Protein AF-A0A661MUG0-F1 (afdb_monomer_lite)

Structure (mmCIF, N/CA/C/O backbone):
data_AF-A0A661MUG0-F1
#
_entry.id   AF-A0A661MUG0-F1
#
loop_
_atom_site.group_PDB
_atom_site.id
_atom_site.type_symbol
_atom_site.label_atom_id
_atom_site.label_alt_id
_atom_site.label_comp_id
_atom_site.label_asym_id
_atom_site.label_entity_id
_atom_site.label_seq_id
_atom_site.pdbx_PDB_ins_code
_atom_site.Cartn_x
_atom_site.Cartn_y
_atom_site.Cartn_z
_atom_site.occupancy
_atom_site.B_iso_or_equiv
_atom_site.auth_seq_id
_atom_site.auth_comp_id
_atom_site.auth_asym_id
_atom_site.auth_atom_id
_atom_site.pdbx_PDB_model_num
ATOM 1 N N . MET A 1 1 ? 42.809 -7.905 -16.966 1.00 36.91 1 MET A N 1
ATOM 2 C CA . MET A 1 1 ? 41.459 -8.497 -17.056 1.00 36.91 1 MET A CA 1
ATOM 3 C C . MET A 1 1 ? 40.608 -7.877 -15.968 1.00 36.91 1 MET A C 1
ATOM 5 O O . MET A 1 1 ? 40.913 -8.134 -14.808 1.00 36.91 1 MET A O 1
ATOM 9 N N . PRO A 1 2 ? 39.601 -7.052 -16.277 1.00 20.06 2 PRO A N 1
ATOM 10 C CA . PRO A 1 2 ? 38.606 -6.704 -15.283 1.00 20.06 2 PRO A CA 1
ATOM 11 C C . PRO A 1 2 ? 37.455 -7.707 -15.372 1.00 20.06 2 PRO A C 1
ATOM 13 O O . PRO A 1 2 ? 36.760 -7.796 -16.379 1.00 20.06 2 PRO A O 1
ATOM 16 N N . ARG A 1 3 ? 37.317 -8.493 -14.305 1.00 24.64 3 ARG A N 1
ATOM 17 C CA . ARG A 1 3 ? 36.115 -9.253 -13.970 1.00 24.64 3 ARG A CA 1
ATOM 18 C C . ARG A 1 3 ? 35.216 -8.354 -13.127 1.00 24.64 3 ARG A C 1
ATOM 20 O O . ARG A 1 3 ? 35.713 -7.591 -12.301 1.00 24.64 3 ARG A O 1
ATOM 27 N N . VAL A 1 4 ? 33.919 -8.484 -13.358 1.00 25.75 4 VAL A N 1
ATOM 28 C CA . VAL A 1 4 ? 32.833 -7.856 -12.604 1.00 25.75 4 VAL A CA 1
ATOM 29 C C . VAL A 1 4 ? 32.569 -8.653 -11.328 1.00 25.75 4 VAL A C 1
ATOM 31 O O . VAL A 1 4 ? 32.547 -9.881 -11.383 1.00 25.75 4 VAL A O 1
ATOM 34 N N . THR A 1 5 ? 32.287 -7.953 -10.230 1.00 30.22 5 THR A N 1
ATOM 35 C CA . THR A 1 5 ? 31.499 -8.479 -9.105 1.00 30.22 5 THR A CA 1
ATOM 36 C C . THR A 1 5 ? 30.765 -7.313 -8.460 1.00 30.22 5 THR A C 1
ATOM 38 O O . THR A 1 5 ? 31.471 -6.444 -7.962 1.00 30.22 5 THR A O 1
ATOM 41 N N . ILE A 1 6 ? 29.423 -7.300 -8.408 1.00 30.28 6 ILE A N 1
ATOM 42 C CA . ILE A 1 6 ? 28.665 -6.653 -7.312 1.00 30.28 6 ILE A CA 1
ATOM 43 C C . ILE A 1 6 ? 27.358 -7.426 -7.032 1.00 30.28 6 ILE A C 1
ATOM 45 O O . ILE A 1 6 ? 26.730 -7.962 -7.941 1.00 30.28 6 ILE A O 1
ATOM 49 N N . GLU A 1 7 ? 27.039 -7.483 -5.738 1.00 27.78 7 GLU A N 1
ATOM 50 C CA . GLU A 1 7 ? 25.953 -8.158 -5.021 1.00 27.78 7 GLU A CA 1
ATOM 51 C C . GLU A 1 7 ? 24.581 -7.433 -5.074 1.00 27.78 7 GLU A C 1
ATOM 53 O O . GLU A 1 7 ? 24.443 -6.358 -5.647 1.00 27.78 7 GLU A O 1
ATOM 58 N N . TRP A 1 8 ? 23.572 -8.076 -4.471 1.00 24.12 8 TRP A N 1
ATOM 59 C CA . TRP A 1 8 ? 22.117 -7.963 -4.673 1.00 24.12 8 TRP A CA 1
ATOM 60 C C . TRP A 1 8 ? 21.413 -6.604 -4.451 1.00 24.12 8 TRP A C 1
ATOM 62 O O . TRP A 1 8 ? 21.768 -5.812 -3.582 1.00 24.12 8 TRP A O 1
ATOM 72 N N . GLY A 1 9 ? 20.309 -6.452 -5.203 1.00 32.72 9 GLY A N 1
ATOM 73 C CA . GLY A 1 9 ? 19.355 -5.336 -5.279 1.00 32.72 9 GLY A CA 1
ATOM 74 C C . GLY A 1 9 ? 19.069 -5.057 -6.759 1.00 32.72 9 GLY A C 1
ATOM 75 O O . GLY A 1 9 ? 19.849 -4.347 -7.379 1.00 32.72 9 GLY A O 1
ATOM 76 N N . THR A 1 10 ? 18.060 -5.715 -7.351 1.00 35.91 10 THR A N 1
ATOM 77 C CA . THR A 1 10 ? 17.983 -6.082 -8.786 1.00 35.91 10 THR A CA 1
ATOM 78 C C . THR A 1 10 ? 18.400 -4.965 -9.760 1.00 35.91 10 THR A C 1
ATOM 80 O O . THR A 1 10 ? 17.608 -4.102 -10.131 1.00 35.91 10 THR A O 1
ATOM 83 N N . MET A 1 11 ? 19.666 -5.005 -10.186 1.00 36.41 11 MET A N 1
ATOM 84 C CA . MET A 1 11 ? 20.261 -4.167 -11.227 1.00 36.41 11 MET A CA 1
ATOM 85 C C . MET A 1 11 ? 20.495 -5.030 -12.469 1.00 36.41 11 MET A C 1
ATOM 87 O O . MET A 1 11 ? 21.222 -6.020 -12.404 1.00 36.41 11 MET A O 1
ATOM 91 N N . VAL A 1 12 ? 19.908 -4.648 -13.604 1.00 41.16 12 VAL A N 1
ATOM 92 C CA . VAL A 1 12 ? 20.206 -5.262 -14.908 1.00 41.16 12 VAL A CA 1
ATOM 93 C C . VAL A 1 12 ? 21.563 -4.737 -15.394 1.00 41.16 12 VAL A C 1
ATOM 95 O O . VAL A 1 12 ? 21.784 -3.529 -15.471 1.00 41.16 12 VAL A O 1
ATOM 98 N N . GLY A 1 13 ? 22.506 -5.644 -15.660 1.00 38.91 13 GLY A N 1
ATOM 99 C CA . GLY A 1 13 ? 23.904 -5.322 -15.950 1.00 38.91 13 GLY A CA 1
ATOM 100 C C . GLY A 1 13 ? 24.181 -4.785 -17.364 1.00 38.91 13 GLY A C 1
ATOM 101 O O . GLY A 1 13 ? 23.771 -5.367 -18.358 1.00 38.91 13 GLY A O 1
ATOM 102 N N . SER A 1 14 ? 24.955 -3.693 -17.416 1.00 42.38 14 SER A N 1
ATOM 103 C CA . SER A 1 14 ? 25.892 -3.228 -18.463 1.00 42.38 14 SER A CA 1
ATOM 104 C C . SER A 1 14 ? 25.684 -3.705 -19.921 1.00 42.38 14 SER A C 1
ATOM 106 O O . SER A 1 14 ? 26.326 -4.645 -20.392 1.00 42.38 14 SER A O 1
ATOM 108 N N . LEU A 1 15 ? 24.934 -2.908 -20.690 1.00 45.81 15 LEU A N 1
ATOM 109 C CA . LEU A 1 15 ? 24.695 -2.983 -22.148 1.00 45.81 15 LEU A CA 1
ATOM 110 C C . LEU A 1 15 ? 25.859 -2.458 -23.039 1.00 45.81 15 LEU A C 1
ATOM 112 O O . LEU A 1 15 ? 25.641 -2.047 -24.180 1.00 45.81 15 LEU A O 1
ATOM 116 N N . ILE A 1 16 ? 27.094 -2.395 -22.532 1.00 39.81 16 ILE A N 1
ATOM 117 C CA . ILE A 1 16 ? 28.102 -1.441 -23.042 1.00 39.81 16 ILE A CA 1
ATOM 118 C C . ILE A 1 16 ? 28.779 -1.838 -24.372 1.00 39.81 16 ILE A C 1
ATOM 120 O O . ILE A 1 16 ? 29.229 -0.944 -25.083 1.00 39.81 16 ILE A O 1
ATOM 124 N N . GLU A 1 17 ? 28.805 -3.109 -24.793 1.00 41.38 17 GLU A N 1
ATOM 125 C CA . GLU A 1 17 ? 29.591 -3.490 -25.992 1.00 41.38 17 GLU A CA 1
ATOM 126 C C . GLU A 1 17 ? 28.783 -3.858 -27.255 1.00 41.38 17 GLU A C 1
ATOM 128 O O . GLU A 1 17 ? 29.350 -3.826 -28.344 1.00 41.38 17 GLU A O 1
ATOM 133 N N . ASN A 1 18 ? 27.467 -4.118 -27.172 1.00 42.38 18 ASN A N 1
ATOM 134 C CA . ASN A 1 18 ? 26.669 -4.592 -28.328 1.00 42.38 18 ASN A CA 1
ATOM 135 C C . ASN A 1 18 ? 25.414 -3.764 -28.674 1.00 42.38 18 ASN A C 1
ATOM 137 O O . ASN A 1 18 ? 24.772 -4.007 -29.699 1.00 42.38 18 ASN A O 1
ATOM 141 N N . ALA A 1 19 ? 25.058 -2.751 -27.882 1.00 50.50 19 ALA A N 1
ATOM 142 C CA . ALA A 1 19 ? 23.862 -1.949 -28.125 1.00 50.50 19 ALA A CA 1
ATOM 143 C C . ALA A 1 19 ? 24.092 -0.909 -29.240 1.00 50.50 19 ALA A C 1
ATOM 145 O O . ALA A 1 19 ? 24.504 0.218 -28.979 1.00 50.50 19 ALA A O 1
ATOM 146 N N . LYS A 1 20 ? 23.770 -1.235 -30.499 1.00 54.84 20 LYS A N 1
ATOM 147 C CA . LYS A 1 20 ? 23.809 -0.264 -31.621 1.00 54.84 20 LYS A CA 1
ATOM 148 C C . LYS A 1 20 ? 22.872 0.945 -31.426 1.00 54.84 20 LYS A C 1
ATOM 150 O O . LYS A 1 20 ? 23.035 1.955 -32.107 1.00 54.84 20 LYS A O 1
ATOM 155 N N . ALA A 1 21 ? 21.902 0.856 -30.513 1.00 64.88 21 ALA A N 1
ATOM 156 C CA . ALA A 1 21 ? 20.955 1.921 -30.184 1.00 64.88 21 ALA A CA 1
ATOM 157 C C . ALA A 1 21 ? 20.540 1.866 -28.693 1.00 64.88 21 ALA A C 1
ATOM 159 O O . ALA A 1 21 ? 19.410 1.480 -28.386 1.00 64.88 21 ALA A O 1
ATOM 160 N N . PRO A 1 22 ? 21.413 2.269 -27.746 1.00 65.31 22 PRO A N 1
ATOM 161 C CA . PRO A 1 22 ? 21.175 2.101 -26.305 1.00 65.31 22 PRO A CA 1
ATOM 162 C C . PRO A 1 22 ? 19.907 2.819 -25.831 1.00 65.31 22 PRO A C 1
ATOM 164 O O . PRO A 1 22 ? 19.140 2.287 -25.038 1.00 65.31 22 PRO A O 1
ATOM 167 N N . LYS A 1 23 ? 19.618 3.998 -26.391 1.00 69.75 23 LYS A N 1
ATOM 168 C CA . LYS A 1 23 ? 18.387 4.736 -26.093 1.00 69.75 23 LYS A CA 1
ATOM 169 C C . LYS A 1 23 ? 17.122 3.968 -26.487 1.00 69.75 23 LYS A C 1
ATOM 171 O O . LYS A 1 23 ? 16.156 3.993 -25.735 1.00 69.75 23 LYS A O 1
ATOM 176 N N . ALA A 1 24 ? 17.122 3.316 -27.651 1.00 68.12 24 ALA A N 1
ATOM 177 C CA . ALA A 1 24 ? 15.963 2.566 -28.128 1.00 68.12 24 ALA A CA 1
ATOM 178 C C . ALA A 1 24 ? 15.721 1.322 -27.263 1.00 68.12 24 ALA A C 1
ATOM 180 O O . ALA A 1 24 ? 14.584 1.072 -26.881 1.00 68.12 24 ALA A O 1
ATOM 181 N N . ILE A 1 25 ? 16.793 0.619 -26.883 1.00 70.12 25 ILE A N 1
ATOM 182 C CA . ILE A 1 25 ? 16.727 -0.537 -25.980 1.00 70.12 25 ILE A CA 1
ATOM 183 C C . ILE A 1 25 ? 16.124 -0.127 -24.636 1.00 70.12 25 ILE A C 1
ATOM 185 O O . ILE A 1 25 ? 15.126 -0.700 -24.222 1.00 70.12 25 ILE A O 1
ATOM 189 N N . LEU A 1 26 ? 16.643 0.926 -23.999 1.00 70.75 26 LEU A N 1
ATOM 190 C CA . LEU A 1 26 ? 16.135 1.372 -22.697 1.00 70.75 26 LEU A CA 1
ATOM 191 C C . LEU A 1 26 ? 14.675 1.851 -22.764 1.00 70.75 26 LEU A C 1
ATOM 193 O O . LEU A 1 26 ? 13.906 1.627 -21.833 1.00 70.75 26 LEU A O 1
ATOM 197 N N . GLN A 1 27 ? 14.264 2.481 -23.869 1.00 75.75 27 GLN A N 1
ATOM 198 C CA . GLN A 1 27 ? 12.861 2.855 -24.082 1.00 75.75 27 GLN A CA 1
ATOM 199 C C . GLN A 1 27 ? 11.945 1.637 -24.195 1.00 75.75 27 GLN A C 1
ATOM 201 O O . GLN A 1 27 ? 10.831 1.660 -23.675 1.00 75.75 27 GLN A O 1
ATOM 206 N N . GLN A 1 28 ? 12.397 0.580 -24.863 1.00 75.19 28 GLN A N 1
ATOM 207 C CA . GLN A 1 28 ? 11.613 -0.640 -24.985 1.00 75.19 28 GLN A CA 1
ATOM 208 C C . GLN A 1 28 ? 11.617 -1.448 -23.678 1.00 75.19 28 GLN A C 1
ATOM 210 O O . GLN A 1 28 ? 10.560 -1.914 -23.267 1.00 75.19 28 GLN A O 1
ATOM 215 N N . THR A 1 29 ? 12.739 -1.501 -22.949 1.00 75.25 29 THR A N 1
ATOM 216 C CA . THR A 1 29 ? 12.801 -2.051 -21.585 1.00 75.25 29 THR A CA 1
ATOM 217 C C . THR A 1 29 ? 11.799 -1.347 -20.671 1.00 75.25 29 THR A C 1
ATOM 219 O O . THR A 1 29 ? 11.023 -2.004 -19.984 1.00 75.25 29 THR A O 1
ATOM 222 N N . ALA A 1 30 ? 11.733 -0.011 -20.707 1.00 75.31 30 ALA A N 1
ATOM 223 C CA . ALA A 1 30 ? 10.721 0.736 -19.963 1.00 75.31 30 ALA A CA 1
ATOM 224 C C . ALA A 1 30 ? 9.290 0.328 -20.354 1.00 75.31 30 ALA A C 1
ATOM 226 O O . ALA A 1 30 ? 8.433 0.186 -19.483 1.00 75.31 30 ALA A O 1
ATOM 227 N N . ALA A 1 31 ? 9.030 0.106 -21.645 1.00 76.88 31 ALA A N 1
ATOM 228 C CA . ALA A 1 31 ? 7.723 -0.330 -22.125 1.00 76.88 31 ALA A CA 1
ATOM 229 C C . ALA A 1 31 ? 7.347 -1.739 -21.630 1.00 76.88 31 ALA A C 1
ATOM 231 O O . ALA A 1 31 ? 6.204 -1.924 -21.213 1.00 76.88 31 ALA A O 1
ATOM 232 N N . ILE A 1 32 ? 8.292 -2.688 -21.619 1.00 78.38 32 ILE A N 1
ATOM 233 C CA . ILE A 1 32 ? 8.105 -4.046 -21.074 1.00 78.38 32 ILE A CA 1
ATOM 234 C C . ILE A 1 32 ? 7.765 -3.970 -19.584 1.00 78.38 32 ILE A C 1
ATOM 236 O O . ILE A 1 32 ? 6.737 -4.484 -19.147 1.00 78.38 32 ILE A O 1
ATOM 240 N N . LEU A 1 33 ? 8.550 -3.223 -18.805 1.00 78.12 33 LEU A N 1
ATOM 241 C CA . LEU A 1 33 ? 8.319 -3.102 -17.366 1.00 78.12 33 LEU A CA 1
ATOM 242 C C . LEU A 1 33 ? 6.956 -2.461 -17.042 1.00 78.12 33 LEU A C 1
ATOM 244 O O . LEU A 1 33 ? 6.262 -2.920 -16.129 1.00 78.12 33 LEU A O 1
ATOM 248 N N . VAL A 1 34 ? 6.540 -1.447 -17.815 1.00 79.56 34 VAL A N 1
ATOM 249 C CA . VAL A 1 34 ? 5.196 -0.846 -17.729 1.00 79.56 34 VAL A CA 1
ATOM 250 C C . VAL A 1 34 ? 4.112 -1.854 -18.112 1.00 79.56 34 VAL A C 1
ATOM 252 O O . VAL A 1 34 ? 3.054 -1.871 -17.480 1.00 79.56 34 VAL A O 1
ATOM 255 N N . ALA A 1 35 ? 4.337 -2.678 -19.137 1.00 80.31 35 ALA A N 1
ATOM 256 C CA . ALA A 1 35 ? 3.391 -3.700 -19.573 1.00 80.31 35 ALA A CA 1
ATOM 257 C C . ALA A 1 35 ? 3.181 -4.766 -18.494 1.00 80.31 35 ALA A C 1
ATOM 259 O O . ALA A 1 35 ? 2.039 -4.982 -18.092 1.00 80.31 35 ALA A O 1
ATOM 260 N N . GLY A 1 36 ? 4.246 -5.326 -17.923 1.00 79.25 36 GLY A N 1
ATOM 261 C CA . GLY A 1 36 ? 4.087 -6.284 -16.831 1.00 79.25 36 GLY A CA 1
ATOM 262 C C . GLY A 1 36 ? 3.507 -5.642 -15.562 1.00 79.25 36 GLY A C 1
ATOM 263 O O . GLY A 1 36 ? 2.782 -6.281 -14.806 1.00 79.25 36 GLY A O 1
ATOM 264 N N . ALA A 1 37 ? 3.712 -4.335 -15.337 1.00 79.06 37 ALA A N 1
ATOM 265 C CA . ALA A 1 37 ? 3.028 -3.642 -14.246 1.00 79.06 37 ALA A CA 1
ATOM 266 C C . ALA A 1 37 ? 1.523 -3.540 -14.514 1.00 79.06 37 ALA A C 1
ATOM 268 O O . ALA A 1 37 ? 0.717 -3.601 -13.587 1.00 79.06 37 ALA A O 1
ATOM 269 N N . ARG A 1 38 ? 1.111 -3.400 -15.783 1.00 79.25 38 ARG A N 1
ATOM 270 C CA . ARG A 1 38 ? -0.306 -3.467 -16.174 1.00 79.25 38 ARG A CA 1
ATOM 271 C C . ARG A 1 38 ? -0.889 -4.839 -15.902 1.00 79.25 38 ARG A C 1
ATOM 273 O O . ARG A 1 38 ? -1.978 -4.903 -15.333 1.00 79.25 38 ARG A O 1
ATOM 280 N N . GLU A 1 39 ? -0.165 -5.878 -16.282 1.00 79.69 39 GLU A N 1
ATOM 281 C CA . GLU A 1 39 ? -0.544 -7.270 -16.071 1.00 79.69 39 GLU A CA 1
ATOM 282 C C . GLU A 1 39 ? -0.699 -7.593 -14.583 1.00 79.69 39 GLU A C 1
ATOM 284 O O . GLU A 1 39 ? -1.754 -8.079 -14.185 1.00 79.69 39 GLU A O 1
ATOM 289 N N . ALA A 1 40 ? 0.231 -7.143 -13.733 1.00 80.00 40 ALA A N 1
ATOM 290 C CA . ALA A 1 40 ? 0.150 -7.314 -12.282 1.00 80.00 40 ALA A CA 1
ATOM 291 C C . ALA A 1 40 ? -1.191 -6.845 -11.688 1.00 80.00 40 ALA A C 1
ATOM 293 O O . ALA A 1 40 ? -1.779 -7.510 -10.838 1.00 80.00 40 ALA A O 1
ATOM 294 N N . PHE A 1 41 ? -1.713 -5.703 -12.151 1.00 79.19 41 PHE A N 1
ATOM 295 C CA . PHE A 1 41 ? -3.014 -5.188 -11.705 1.00 79.19 41 PHE A CA 1
ATOM 296 C C . PHE A 1 41 ? -4.214 -5.926 -12.317 1.00 79.19 41 PHE A C 1
ATOM 298 O O . PHE A 1 41 ? -5.300 -5.864 -11.740 1.00 79.19 41 PHE A O 1
ATOM 305 N N . LEU A 1 42 ? -4.059 -6.559 -13.482 1.00 79.00 42 LEU A N 1
ATOM 306 C CA . LEU A 1 42 ? -5.117 -7.339 -14.136 1.00 79.00 42 LEU A CA 1
ATOM 307 C C . LEU A 1 42 ? -5.241 -8.735 -13.524 1.00 79.00 42 LEU A C 1
ATOM 309 O O . LEU A 1 42 ? -6.350 -9.202 -13.272 1.00 79.00 42 LEU A O 1
ATOM 313 N N . GLU A 1 43 ? -4.110 -9.378 -13.266 1.00 79.56 43 GLU A N 1
ATOM 314 C CA . GLU A 1 43 ? -4.039 -10.739 -12.732 1.00 79.56 43 GLU A CA 1
ATOM 315 C C . GLU A 1 43 ? -4.085 -10.762 -11.200 1.00 79.56 43 GLU A C 1
ATOM 317 O O . GLU A 1 43 ? -4.431 -11.776 -10.580 1.00 79.56 43 GLU A O 1
ATOM 322 N N . GLY A 1 44 ? -3.826 -9.598 -10.597 1.00 77.38 44 GLY A N 1
ATOM 323 C CA . GLY A 1 44 ? -3.821 -9.376 -9.165 1.00 77.38 44 GLY A CA 1
ATOM 324 C C . GLY A 1 44 ? -2.576 -9.952 -8.517 1.00 77.38 44 GLY A C 1
ATOM 325 O O . GLY A 1 44 ? -2.716 -10.570 -7.474 1.00 77.38 44 GLY A O 1
ATOM 326 N N . GLY A 1 45 ? -1.406 -9.800 -9.135 1.00 76.94 45 GLY A N 1
ATOM 327 C CA . GLY A 1 45 ? -0.113 -10.318 -8.685 1.00 76.94 45 GLY A CA 1
ATOM 328 C C . GLY A 1 45 ? 0.905 -10.375 -9.823 1.00 76.94 45 GLY A C 1
ATOM 329 O O . GLY A 1 45 ? 0.517 -10.540 -10.972 1.00 76.94 45 GLY A O 1
ATOM 330 N N . ARG A 1 46 ? 2.195 -10.231 -9.499 1.00 72.50 46 ARG A N 1
ATOM 331 C CA . ARG A 1 46 ? 3.327 -10.456 -10.426 1.00 72.50 46 ARG A CA 1
ATOM 332 C C . ARG A 1 46 ? 4.389 -11.401 -9.843 1.00 72.50 46 ARG A C 1
ATOM 334 O O . ARG A 1 46 ? 5.418 -11.629 -10.463 1.00 72.50 46 ARG A O 1
ATOM 341 N N . GLN A 1 47 ? 4.142 -11.939 -8.648 1.00 66.25 47 GLN A N 1
ATOM 342 C CA . GLN A 1 47 ? 5.088 -12.810 -7.958 1.00 66.25 47 GLN A CA 1
ATOM 343 C C . GLN A 1 47 ? 5.042 -14.232 -8.527 1.00 66.25 47 GLN A C 1
ATOM 345 O O . GLN A 1 47 ? 3.952 -14.706 -8.866 1.00 66.25 47 GLN A O 1
ATOM 350 N N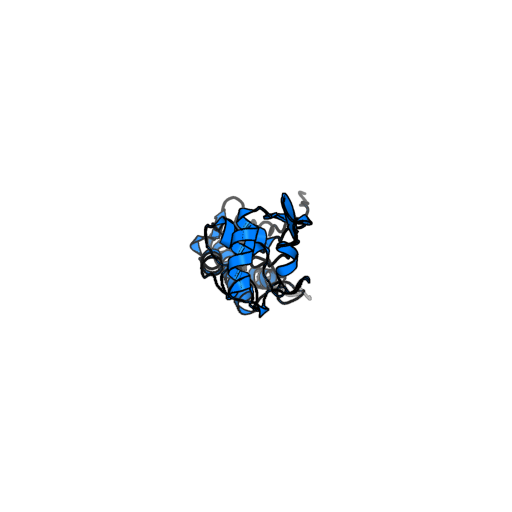 . PRO A 1 48 ? 6.169 -14.971 -8.508 1.00 59.44 48 PRO A N 1
ATOM 351 C CA . PRO A 1 48 ? 6.193 -16.408 -8.812 1.00 59.44 48 PRO A CA 1
ATOM 352 C C . PRO A 1 48 ? 5.219 -17.223 -7.944 1.00 59.44 48 PRO A C 1
ATOM 354 O O . PRO A 1 48 ? 4.707 -18.263 -8.349 1.00 59.44 48 PRO A O 1
ATOM 357 N N . GLU A 1 49 ? 4.955 -16.726 -6.735 1.00 65.50 49 GLU A N 1
ATOM 358 C CA . GLU A 1 49 ? 4.089 -17.322 -5.715 1.00 65.50 49 GLU A CA 1
ATOM 359 C C . GLU A 1 49 ? 2.586 -17.127 -6.003 1.00 65.50 49 GLU A C 1
ATOM 361 O O . GLU A 1 49 ? 1.744 -17.765 -5.366 1.00 65.50 49 GLU A O 1
ATOM 366 N N . GLY A 1 50 ? 2.234 -16.282 -6.981 1.00 70.88 50 GLY A N 1
ATOM 367 C CA . GLY A 1 50 ? 0.871 -16.093 -7.470 1.00 70.88 50 GLY A CA 1
ATOM 368 C C . GLY A 1 50 ? 0.243 -14.741 -7.114 1.00 70.88 50 GLY A C 1
ATOM 369 O O . GLY A 1 50 ? 0.870 -13.683 -7.176 1.00 70.88 50 GLY A O 1
ATOM 370 N N . LYS A 1 51 ? -1.063 -14.765 -6.824 1.00 78.88 51 LYS A N 1
ATOM 371 C CA . LYS A 1 51 ? -1.876 -13.558 -6.621 1.00 78.88 51 LYS A CA 1
ATOM 372 C C . LYS A 1 51 ? -1.570 -12.894 -5.278 1.00 78.88 51 LYS A C 1
ATOM 374 O O . LYS A 1 51 ? -1.358 -13.567 -4.275 1.00 78.88 51 LYS A O 1
ATOM 379 N N . TRP A 1 52 ? -1.647 -11.568 -5.243 1.00 82.69 52 TRP A N 1
ATOM 380 C CA . TRP A 1 52 ? -1.629 -10.759 -4.037 1.00 82.69 52 TRP A CA 1
ATOM 381 C C . TRP A 1 52 ? -2.612 -11.299 -2.997 1.00 82.69 52 TRP A C 1
ATOM 383 O O . TRP A 1 52 ? -3.742 -11.660 -3.345 1.00 82.69 52 TRP A O 1
ATOM 393 N N . PRO A 1 53 ? -2.239 -11.249 -1.708 1.00 79.00 53 PRO A N 1
ATOM 394 C CA . PRO A 1 53 ? -3.100 -11.732 -0.643 1.00 79.00 53 PRO A CA 1
ATOM 395 C C . PRO A 1 53 ? -4.416 -10.955 -0.595 1.00 79.00 53 PRO A C 1
ATOM 397 O O . PRO A 1 53 ? -4.484 -9.768 -0.946 1.00 79.00 53 PRO A O 1
ATOM 400 N N . ASP A 1 54 ? -5.468 -11.594 -0.101 1.00 77.94 54 ASP A N 1
ATOM 401 C CA . ASP A 1 54 ? -6.752 -10.931 0.105 1.00 77.94 54 ASP A CA 1
ATOM 402 C C . ASP A 1 54 ? -6.646 -9.783 1.122 1.00 77.94 54 ASP A C 1
ATOM 404 O O . ASP A 1 54 ? -5.655 -9.614 1.845 1.00 77.94 54 ASP A O 1
ATOM 408 N N . ARG A 1 55 ? -7.665 -8.921 1.148 1.00 77.00 55 ARG A N 1
ATOM 409 C CA . ARG A 1 55 ? -7.782 -7.898 2.193 1.00 77.00 55 ARG A CA 1
ATOM 410 C C . ARG A 1 55 ? -8.099 -8.556 3.527 1.00 77.00 55 ARG A C 1
ATOM 412 O O . ARG A 1 55 ? -9.000 -9.385 3.610 1.00 77.00 55 ARG A O 1
ATOM 419 N N . ALA A 1 56 ? -7.467 -8.064 4.590 1.00 80.69 56 ALA A N 1
ATOM 420 C CA . ALA A 1 56 ? -8.036 -8.214 5.920 1.00 80.69 56 ALA A CA 1
ATOM 421 C C . ALA A 1 56 ? -9.394 -7.493 5.961 1.00 80.69 56 ALA A C 1
ATOM 423 O O . ALA A 1 56 ? -9.494 -6.318 5.586 1.00 80.69 56 ALA A O 1
ATOM 424 N N . VAL A 1 57 ? -10.432 -8.205 6.398 1.00 86.06 57 VAL A N 1
ATOM 425 C CA . VAL A 1 57 ? -11.785 -7.672 6.564 1.00 86.06 57 VAL A CA 1
ATOM 426 C C . VAL A 1 57 ? -12.177 -7.797 8.036 1.00 86.06 57 VAL A C 1
ATOM 428 O O . VAL A 1 57 ? -12.277 -8.921 8.525 1.00 86.06 57 VAL A O 1
ATOM 431 N N . PRO A 1 58 ? -12.441 -6.679 8.735 1.00 89.50 58 PRO A N 1
ATOM 432 C CA . PRO A 1 58 ? -12.395 -5.294 8.251 1.00 89.50 58 PRO A CA 1
ATOM 433 C C . PRO A 1 58 ? -10.966 -4.748 8.040 1.00 89.50 58 PRO A C 1
ATOM 435 O O . PRO A 1 58 ? -10.033 -5.091 8.761 1.00 89.50 58 PRO A O 1
ATOM 438 N N . ASN A 1 59 ? -10.797 -3.829 7.083 1.00 88.25 59 ASN A N 1
ATOM 439 C CA . ASN A 1 59 ? -9.529 -3.136 6.836 1.00 88.25 59 ASN A CA 1
ATOM 440 C C . ASN A 1 59 ? -9.293 -2.059 7.909 1.00 88.25 59 ASN A C 1
ATOM 442 O O . ASN A 1 59 ? -9.633 -0.887 7.711 1.00 88.25 59 ASN A O 1
ATOM 446 N N . ILE A 1 60 ? -8.703 -2.471 9.034 1.00 89.56 60 ILE A N 1
ATOM 447 C CA . ILE A 1 60 ? -8.458 -1.622 10.208 1.00 89.56 60 ILE A CA 1
ATOM 448 C C . ILE A 1 60 ? -7.606 -0.394 9.857 1.00 89.56 60 ILE A C 1
ATOM 450 O O . ILE A 1 60 ? -7.994 0.722 10.193 1.00 89.56 60 ILE A O 1
ATOM 454 N N . ALA A 1 61 ? -6.513 -0.553 9.105 1.00 87.44 61 ALA A N 1
ATOM 455 C CA . ALA A 1 61 ? -5.677 0.575 8.674 1.00 87.44 61 ALA A CA 1
ATOM 456 C C . ALA A 1 61 ? -6.467 1.616 7.871 1.00 87.44 61 ALA A C 1
ATOM 458 O O . ALA A 1 61 ? -6.336 2.824 8.067 1.00 87.44 61 ALA A O 1
ATOM 459 N N . GLY A 1 62 ? -7.334 1.143 6.976 1.00 87.25 62 GLY A N 1
ATOM 460 C CA . GLY A 1 62 ? -8.209 2.004 6.199 1.00 87.25 62 GLY A CA 1
ATOM 461 C C . GLY A 1 62 ? -9.254 2.729 7.046 1.00 87.25 62 GLY A C 1
ATOM 462 O O . GLY A 1 62 ? -9.561 3.879 6.749 1.00 87.25 62 GLY A O 1
ATOM 463 N N . ILE A 1 63 ? -9.773 2.081 8.089 1.00 91.31 63 ILE A N 1
ATOM 464 C CA . ILE A 1 63 ? -10.714 2.677 9.047 1.00 91.31 63 ILE A CA 1
ATOM 465 C C . ILE A 1 63 ? -10.035 3.793 9.847 1.00 91.31 63 ILE A C 1
ATOM 467 O O . ILE A 1 63 ? -10.577 4.895 9.921 1.00 91.31 63 ILE A O 1
ATOM 471 N N . PHE A 1 64 ? -8.832 3.546 10.374 1.00 91.31 64 PHE A N 1
ATOM 472 C CA . PHE A 1 64 ? -8.028 4.580 11.033 1.00 91.31 64 PHE A CA 1
ATOM 473 C C . PHE A 1 64 ? -7.769 5.761 10.101 1.00 91.31 64 PHE A C 1
ATOM 475 O O . PHE A 1 64 ? -8.045 6.898 10.466 1.00 91.31 64 PHE A O 1
ATOM 482 N N . SER A 1 65 ? -7.340 5.497 8.864 1.00 87.56 65 SER A N 1
ATOM 483 C CA . SER A 1 65 ? -7.117 6.547 7.867 1.00 87.56 65 SER A CA 1
ATOM 484 C C . SER A 1 65 ? -8.383 7.351 7.546 1.00 87.56 65 SER A C 1
ATOM 486 O O . SER A 1 65 ? -8.293 8.567 7.378 1.00 87.56 65 SER A O 1
ATOM 488 N N . ASP A 1 66 ? -9.556 6.711 7.473 1.00 90.31 66 ASP A N 1
ATOM 489 C CA . ASP A 1 66 ? -10.824 7.405 7.225 1.00 90.31 66 ASP A CA 1
ATOM 490 C C . ASP A 1 66 ? -11.152 8.365 8.384 1.00 90.31 66 ASP A C 1
ATOM 492 O O . ASP A 1 66 ? -11.467 9.533 8.142 1.00 90.31 66 ASP A O 1
ATOM 496 N N . PHE A 1 67 ? -11.007 7.908 9.630 1.00 91.44 67 PHE A N 1
ATOM 497 C CA . PHE A 1 67 ? -11.253 8.725 10.818 1.00 91.44 67 PHE A CA 1
ATOM 498 C C . PHE A 1 67 ? -10.215 9.840 11.004 1.00 91.44 67 PHE A C 1
ATOM 500 O O . PHE A 1 67 ? -10.599 10.994 11.178 1.00 91.44 67 PHE A O 1
ATOM 507 N N . SER A 1 68 ? -8.918 9.554 10.864 1.00 85.38 68 SER A N 1
ATOM 508 C CA . SER A 1 68 ? -7.858 10.577 10.892 1.00 85.38 68 SER A CA 1
ATOM 509 C C . SER A 1 68 ? -8.005 11.607 9.767 1.00 85.38 68 SER A C 1
ATOM 511 O O . SER A 1 68 ? -7.595 12.753 9.917 1.00 85.38 68 SER A O 1
ATOM 513 N N . GLY A 1 69 ? -8.622 11.221 8.647 1.00 85.81 69 GLY A N 1
ATOM 514 C CA . GLY A 1 69 ? -9.002 12.120 7.558 1.00 85.81 69 GLY A CA 1
ATOM 515 C C . GLY A 1 69 ? -10.269 12.942 7.825 1.00 85.81 69 GLY A C 1
ATOM 516 O O . GLY A 1 69 ? -10.766 13.593 6.906 1.00 85.81 69 GLY A O 1
ATOM 517 N N . GLY A 1 70 ? -10.827 12.890 9.036 1.00 88.38 70 GLY A N 1
ATOM 518 C CA . GLY A 1 70 ? -11.997 13.662 9.439 1.00 88.38 70 GLY A CA 1
ATOM 519 C C . GLY A 1 70 ? -13.340 13.080 8.983 1.00 88.38 70 GLY A C 1
ATOM 520 O O . GLY A 1 70 ? -14.356 13.775 9.034 1.00 88.38 70 GLY A O 1
ATOM 521 N N . ARG A 1 71 ? -13.387 11.830 8.497 1.00 90.12 71 ARG A N 1
ATOM 522 C CA . ARG A 1 71 ? -14.651 11.213 8.065 1.00 90.12 71 ARG A CA 1
ATOM 523 C C . ARG A 1 71 ? -15.419 10.676 9.268 1.00 90.12 71 ARG A C 1
ATOM 525 O O . ARG A 1 71 ? -14.882 9.834 9.963 1.00 90.12 71 ARG A O 1
ATOM 532 N N . PRO A 1 72 ? -16.706 11.002 9.452 1.00 86.94 72 PRO A N 1
ATOM 533 C CA . PRO A 1 72 ? -17.475 10.528 10.607 1.00 86.94 72 PRO A CA 1
ATOM 534 C C . PRO A 1 72 ? -17.809 9.025 10.567 1.00 86.94 72 PRO A C 1
ATOM 536 O O . PRO A 1 72 ? -18.337 8.487 11.537 1.00 86.94 72 PRO A O 1
ATOM 539 N N . ALA A 1 73 ? -17.552 8.350 9.444 1.00 90.94 73 ALA A N 1
ATOM 540 C CA . ALA A 1 73 ? -17.772 6.923 9.256 1.00 90.94 73 ALA A CA 1
ATOM 541 C C . ALA A 1 73 ? -16.740 6.347 8.269 1.00 90.94 73 ALA A C 1
ATOM 543 O O . ALA A 1 73 ? -16.353 7.050 7.322 1.00 90.94 73 ALA A O 1
ATOM 544 N N . PRO A 1 74 ? -16.328 5.076 8.432 1.00 91.31 74 PRO A N 1
ATOM 545 C CA . PRO A 1 74 ? -15.478 4.409 7.457 1.00 91.31 74 PRO A CA 1
ATOM 546 C C . PRO A 1 74 ? -16.202 4.189 6.129 1.00 91.31 74 PRO A C 1
ATOM 548 O O . PRO A 1 74 ? -17.426 4.062 6.073 1.00 91.31 74 PRO A O 1
ATOM 551 N N . LEU A 1 75 ? -15.438 4.098 5.043 1.00 89.00 75 LEU A N 1
ATOM 552 C CA . LEU A 1 75 ? -15.994 3.778 3.727 1.00 89.00 75 LEU A CA 1
ATOM 553 C C . LEU A 1 75 ? -16.492 2.322 3.670 1.00 89.00 75 LEU A C 1
ATOM 555 O O . LEU A 1 75 ? -15.844 1.422 4.199 1.00 89.00 75 LEU A O 1
ATOM 559 N N . SER A 1 76 ? -17.579 2.050 2.940 1.00 87.62 76 SER A N 1
ATOM 560 C CA . SER A 1 76 ? -18.134 0.688 2.797 1.00 87.62 76 SER A CA 1
ATOM 561 C C . SER A 1 76 ? -17.100 -0.333 2.301 1.00 87.62 76 SER A C 1
ATOM 563 O O . SER A 1 76 ? -17.023 -1.444 2.822 1.00 87.62 76 SER A O 1
ATOM 565 N N . ARG A 1 77 ? -16.195 0.092 1.409 1.00 84.06 77 ARG A N 1
ATOM 566 C CA . ARG A 1 77 ? -15.085 -0.726 0.888 1.00 84.06 77 ARG A CA 1
ATOM 567 C C . ARG A 1 77 ? -14.073 -1.219 1.923 1.00 84.06 77 ARG A C 1
ATOM 569 O O . ARG A 1 77 ? -13.203 -2.022 1.591 1.00 84.06 77 ARG A O 1
ATOM 576 N N . ARG A 1 78 ? -14.121 -0.719 3.165 1.00 88.25 78 ARG A N 1
ATOM 577 C CA . ARG A 1 78 ? -13.306 -1.243 4.275 1.00 88.25 78 ARG A CA 1
ATOM 578 C C . ARG A 1 78 ? -13.780 -2.620 4.741 1.00 88.25 78 ARG A C 1
ATOM 580 O O . ARG A 1 78 ? -13.048 -3.285 5.463 1.00 88.25 78 ARG A O 1
ATOM 587 N N . PHE A 1 79 ? -14.966 -3.045 4.314 1.00 88.06 79 PHE A N 1
ATOM 588 C CA . PHE A 1 79 ? -15.599 -4.302 4.709 1.00 88.06 79 PHE A CA 1
ATOM 589 C C . PHE A 1 79 ? -15.738 -5.298 3.546 1.00 88.06 79 PHE A C 1
ATOM 591 O O . PHE A 1 79 ? -16.424 -6.307 3.682 1.00 88.06 79 PHE A O 1
ATOM 598 N N . GLU A 1 80 ? -15.119 -5.011 2.402 1.00 84.06 80 GLU A N 1
ATOM 599 C CA . GLU A 1 80 ? -15.161 -5.849 1.202 1.00 84.06 80 GLU A CA 1
ATOM 600 C C . GLU A 1 80 ? -13.927 -6.762 1.137 1.00 84.06 80 GLU A C 1
ATOM 602 O O . GLU A 1 80 ? -12.807 -6.309 1.378 1.00 84.06 80 GLU A O 1
ATOM 607 N N . THR A 1 81 ? -14.126 -8.028 0.758 1.00 74.88 81 THR A N 1
ATOM 608 C CA . THR A 1 81 ? -13.075 -9.059 0.615 1.00 74.88 81 THR A CA 1
ATOM 609 C C . THR A 1 81 ? -12.254 -8.943 -0.671 1.00 74.88 81 THR A C 1
ATOM 611 O O . THR A 1 81 ? -11.316 -9.708 -0.863 1.00 74.88 81 THR A O 1
ATOM 614 N N . GLY A 1 82 ? -12.587 -8.006 -1.566 1.00 67.50 82 GLY A N 1
ATOM 615 C CA . GLY A 1 82 ? -11.910 -7.865 -2.858 1.00 67.50 82 GLY A CA 1
ATOM 616 C C . GLY A 1 82 ? -10.416 -7.547 -2.732 1.00 67.50 82 GLY A C 1
ATOM 617 O O . GLY A 1 82 ? -9.968 -6.973 -1.740 1.00 67.50 82 GLY A O 1
ATOM 618 N N . GLN A 1 83 ? -9.636 -7.863 -3.769 1.00 61.66 83 GLN A N 1
ATOM 619 C CA . GLN A 1 83 ? -8.189 -7.623 -3.795 1.00 61.66 83 GLN A CA 1
ATOM 620 C C . GLN A 1 83 ? -7.837 -6.149 -3.501 1.00 61.66 83 GLN A C 1
ATOM 622 O O . GLN A 1 83 ? -8.471 -5.204 -3.986 1.00 61.66 83 GLN A O 1
ATOM 627 N N . THR A 1 84 ? -6.831 -5.909 -2.654 1.00 57.84 84 THR A N 1
ATOM 628 C CA . THR A 1 84 ? -6.306 -4.556 -2.365 1.00 57.84 84 THR A CA 1
ATOM 629 C C . THR A 1 84 ? -5.752 -3.918 -3.627 1.00 57.84 84 THR A C 1
ATOM 631 O O . THR A 1 84 ? -5.165 -4.601 -4.451 1.00 57.84 84 THR A O 1
ATOM 634 N N . LEU A 1 85 ? -5.959 -2.603 -3.767 1.00 57.28 85 LEU A N 1
ATOM 635 C CA . LEU A 1 85 ? -5.463 -1.767 -4.873 1.00 57.28 85 LEU A CA 1
ATOM 636 C C . LEU A 1 85 ? -6.149 -1.915 -6.233 1.00 57.28 85 LEU A C 1
ATOM 638 O O . LEU A 1 85 ? -5.824 -1.137 -7.126 1.00 57.28 85 LEU A O 1
ATOM 642 N N . VAL A 1 86 ? -7.156 -2.783 -6.375 1.00 53.44 86 VAL A N 1
ATOM 643 C CA . VAL A 1 86 ? -7.932 -2.845 -7.627 1.00 53.44 86 VAL A CA 1
ATOM 644 C C . VAL A 1 86 ? -8.646 -1.526 -7.944 1.00 53.44 86 VAL A C 1
ATOM 646 O O . VAL A 1 86 ? -8.900 -1.278 -9.117 1.00 53.44 86 VAL A O 1
ATOM 649 N N . ASP A 1 87 ? -8.899 -0.619 -6.982 1.00 49.78 87 ASP A N 1
ATOM 650 C CA . ASP A 1 87 ? -9.482 0.667 -7.385 1.00 49.78 87 ASP A CA 1
ATOM 651 C C . ASP A 1 87 ? -9.315 1.866 -6.433 1.00 49.78 87 ASP A C 1
ATOM 653 O O . ASP A 1 87 ? -10.185 2.229 -5.634 1.00 49.78 87 ASP A O 1
ATOM 657 N N . THR A 1 88 ? -8.186 2.564 -6.553 1.00 55.22 88 THR A N 1
ATOM 658 C CA . THR A 1 88 ? -8.230 4.036 -6.474 1.00 55.22 88 THR A CA 1
ATOM 659 C C . THR A 1 88 ? -8.028 4.687 -7.839 1.00 55.22 88 THR A C 1
ATOM 661 O O . THR A 1 88 ? -7.962 5.915 -7.889 1.00 55.22 88 THR A O 1
ATOM 664 N N . GLY A 1 89 ? -7.877 3.913 -8.923 1.00 63.19 89 GLY A N 1
ATOM 665 C CA . GLY A 1 89 ? -7.421 4.357 -10.247 1.00 63.19 89 GLY A CA 1
ATOM 666 C C . GLY A 1 89 ? -6.015 4.977 -10.271 1.00 63.19 89 GLY A C 1
ATOM 667 O O . GLY A 1 89 ? -5.259 4.748 -11.202 1.00 63.19 89 GLY A O 1
ATOM 668 N N . ARG A 1 90 ? -5.627 5.714 -9.228 1.00 72.94 90 ARG A N 1
ATOM 669 C 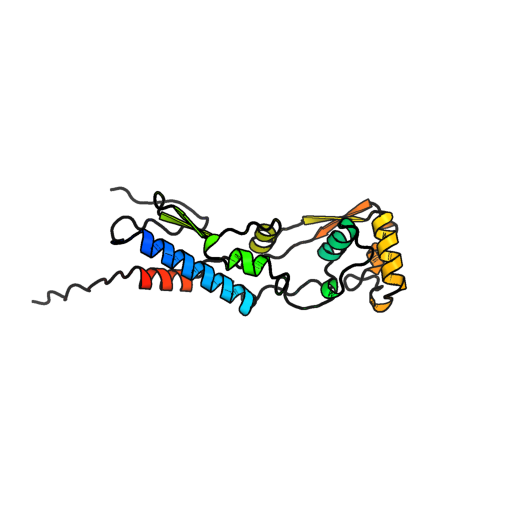CA . ARG A 1 90 ? -4.447 6.574 -9.163 1.00 72.94 90 ARG A CA 1
ATOM 670 C C . ARG A 1 90 ? -3.139 5.798 -9.151 1.00 72.94 90 ARG A C 1
ATOM 672 O O . ARG A 1 90 ? -2.240 6.178 -9.885 1.00 72.94 90 ARG A O 1
ATOM 679 N N . LEU A 1 91 ? -3.012 4.744 -8.335 1.00 74.69 91 LEU A N 1
ATOM 680 C CA . LEU A 1 91 ? -1.764 3.961 -8.279 1.00 74.69 91 LEU A CA 1
ATOM 681 C C . LEU A 1 91 ? -1.523 3.238 -9.592 1.00 74.69 91 LEU A C 1
ATOM 683 O O . LEU A 1 91 ? -0.464 3.387 -10.191 1.00 74.69 91 LEU A O 1
ATOM 687 N N . ARG A 1 92 ? -2.565 2.564 -10.076 1.00 75.69 92 ARG A N 1
ATOM 688 C CA . ARG A 1 92 ? -2.592 1.964 -11.400 1.00 75.69 92 ARG A CA 1
ATOM 689 C C . ARG A 1 92 ? -2.194 2.983 -12.476 1.00 75.69 92 ARG A C 1
ATOM 691 O O . ARG A 1 92 ? -1.250 2.743 -13.207 1.0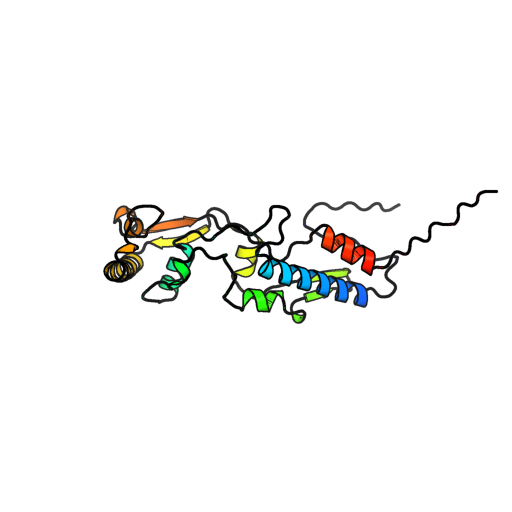0 75.69 92 ARG A O 1
ATOM 698 N N . GLN A 1 93 ? -2.857 4.137 -12.545 1.00 76.19 93 GLN A N 1
ATOM 699 C CA . GLN A 1 93 ? -2.548 5.185 -13.526 1.00 76.19 93 GLN A CA 1
ATOM 700 C C . GLN A 1 93 ? -1.109 5.692 -13.406 1.00 76.19 93 GLN A C 1
ATOM 702 O O . GLN A 1 93 ? -0.442 5.837 -14.420 1.00 76.19 93 GLN A O 1
ATOM 707 N N . SER A 1 94 ? -0.621 5.920 -12.185 1.00 74.56 94 SER A N 1
ATOM 708 C CA . SER A 1 94 ? 0.734 6.416 -11.944 1.00 74.56 94 SER A CA 1
ATOM 709 C C . SER A 1 94 ? 1.792 5.425 -12.423 1.00 74.56 94 SER A C 1
ATOM 711 O O . SER A 1 94 ? 2.726 5.826 -13.100 1.00 74.56 94 SER A O 1
ATOM 713 N N . VAL A 1 95 ? 1.656 4.138 -12.119 1.00 70.25 95 VAL A N 1
ATOM 714 C CA . VAL A 1 95 ? 2.669 3.140 -12.498 1.00 70.25 95 VAL A CA 1
ATOM 715 C C . VAL A 1 95 ? 2.579 2.778 -13.986 1.00 70.25 95 VAL A C 1
ATOM 717 O O . VAL A 1 95 ? 3.578 2.439 -14.611 1.00 70.25 95 VAL A O 1
ATOM 720 N N . GLN A 1 96 ? 1.383 2.864 -14.575 1.00 69.69 96 GLN A N 1
ATOM 721 C CA . GLN A 1 96 ? 1.139 2.520 -15.979 1.00 69.69 96 GLN A CA 1
ATOM 722 C C . GLN A 1 96 ? 1.452 3.652 -16.963 1.00 69.69 96 GLN A C 1
ATOM 724 O O . GLN A 1 96 ? 1.354 3.425 -18.176 1.00 69.69 96 GLN A O 1
ATOM 729 N N . ASP A 1 97 ? 1.761 4.849 -16.462 1.00 71.19 97 ASP A N 1
ATOM 730 C CA . ASP A 1 97 ? 2.125 6.009 -17.265 1.00 71.19 97 ASP A CA 1
ATOM 731 C C . ASP A 1 97 ? 3.590 5.893 -17.716 1.00 71.19 97 ASP A C 1
ATOM 733 O O . ASP A 1 97 ? 4.496 5.977 -16.882 1.00 71.19 97 ASP A O 1
ATOM 737 N N . PRO A 1 98 ? 3.853 5.741 -19.028 1.00 67.94 98 PRO A N 1
ATOM 738 C CA . PRO A 1 98 ? 5.214 5.672 -19.550 1.00 67.94 98 PRO A CA 1
ATOM 739 C C . PRO A 1 98 ? 6.058 6.915 -19.234 1.00 67.94 98 PRO A C 1
ATOM 741 O O . PRO A 1 98 ? 7.281 6.835 -19.272 1.00 67.94 98 PRO A O 1
ATOM 744 N N . GLN A 1 99 ? 5.439 8.060 -18.917 1.00 73.38 99 GLN A N 1
ATOM 745 C CA . GLN A 1 99 ? 6.153 9.279 -18.519 1.00 73.38 99 GLN A CA 1
ATOM 746 C C . GLN A 1 99 ? 6.783 9.180 -17.125 1.00 73.38 99 GLN A C 1
ATOM 748 O O . GLN A 1 99 ? 7.672 9.965 -16.805 1.00 73.38 99 GLN A O 1
ATOM 753 N N . ASN A 1 100 ? 6.357 8.213 -16.309 1.00 69.12 100 ASN A N 1
ATOM 754 C CA . ASN A 1 100 ? 6.954 7.946 -15.002 1.00 69.12 100 ASN A CA 1
ATOM 755 C C . ASN A 1 100 ? 8.137 6.964 -15.074 1.00 69.12 100 ASN A C 1
ATOM 757 O O . ASN A 1 100 ? 8.685 6.587 -14.033 1.00 69.12 100 ASN A O 1
ATOM 761 N N . ALA A 1 101 ? 8.541 6.568 -16.288 1.00 70.69 101 ALA A N 1
ATOM 762 C CA . ALA A 1 101 ? 9.806 5.898 -16.539 1.00 70.69 101 ALA A CA 1
ATOM 763 C C . ALA A 1 101 ? 10.924 6.933 -16.730 1.00 70.69 101 ALA A C 1
ATOM 765 O O . ALA A 1 101 ? 10.883 7.759 -17.642 1.00 70.69 101 ALA A O 1
ATOM 766 N N . GLU A 1 102 ? 11.950 6.866 -15.892 1.00 73.25 102 GLU A N 1
ATOM 767 C CA . GLU A 1 102 ? 13.181 7.635 -16.049 1.00 73.25 102 GLU A CA 1
ATOM 768 C C . GLU A 1 102 ? 14.248 6.750 -16.694 1.00 73.25 102 GLU A C 1
ATOM 770 O O . GLU A 1 102 ? 14.513 5.644 -16.220 1.00 73.25 102 GLU A O 1
ATOM 775 N N . ILE A 1 103 ? 14.852 7.245 -17.775 1.00 69.12 103 ILE A N 1
ATOM 776 C CA . ILE A 1 103 ? 15.927 6.568 -18.502 1.00 69.12 103 ILE A CA 1
ATOM 777 C C . ILE A 1 103 ? 17.212 7.360 -18.294 1.00 69.12 103 ILE A C 1
ATOM 779 O O . ILE A 1 103 ? 17.339 8.480 -18.795 1.00 69.12 103 ILE A O 1
ATOM 783 N N . ASP A 1 104 ? 18.176 6.760 -17.607 1.00 71.69 104 ASP A N 1
ATOM 784 C CA . ASP A 1 104 ? 19.523 7.298 -17.484 1.00 71.69 104 ASP A CA 1
ATOM 785 C C . ASP A 1 104 ? 20.430 6.642 -18.530 1.00 71.69 104 ASP A C 1
ATOM 787 O O . ASP A 1 104 ? 20.820 5.480 -18.429 1.00 71.69 104 ASP A O 1
ATOM 791 N N . LEU A 1 105 ? 20.769 7.411 -19.565 1.00 67.81 105 LEU A N 1
ATOM 792 C CA . LEU A 1 105 ? 21.642 6.961 -20.648 1.00 67.81 105 LEU A CA 1
ATOM 793 C C . LEU A 1 105 ? 23.113 6.852 -20.234 1.00 67.81 105 LEU A C 1
ATOM 795 O O . LEU A 1 105 ? 23.860 6.139 -20.900 1.00 67.81 105 LEU A O 1
ATOM 799 N N . ALA A 1 106 ? 23.543 7.562 -19.188 1.00 64.62 106 ALA A N 1
ATOM 800 C CA . ALA A 1 106 ? 24.931 7.537 -18.735 1.00 64.62 106 ALA A CA 1
ATOM 801 C C . ALA A 1 106 ? 25.236 6.258 -17.948 1.00 64.62 106 ALA A C 1
ATOM 803 O O . ALA A 1 106 ? 26.325 5.702 -18.078 1.00 64.62 106 ALA A O 1
ATOM 804 N N . SER A 1 107 ? 24.266 5.784 -17.165 1.00 64.75 107 SER A N 1
ATOM 805 C CA . SER A 1 107 ? 24.363 4.542 -16.389 1.00 64.75 107 SER A CA 1
ATOM 806 C C . SER A 1 107 ? 23.650 3.347 -17.035 1.00 64.75 107 SER A C 1
ATOM 808 O O . SER A 1 107 ? 23.790 2.229 -16.549 1.00 64.75 107 SER A O 1
ATOM 810 N N . LEU A 1 108 ? 22.935 3.566 -18.148 1.00 64.38 108 LEU A N 1
ATOM 811 C CA . LEU A 1 108 ? 22.107 2.571 -18.842 1.00 64.38 108 LEU A CA 1
ATOM 812 C C . LEU A 1 108 ? 21.024 1.974 -17.932 1.00 64.38 108 LEU A C 1
ATOM 814 O O . LEU A 1 108 ? 20.754 0.776 -17.972 1.00 64.38 108 LEU A O 1
ATOM 818 N N . LEU A 1 109 ? 20.398 2.827 -17.121 1.00 64.44 109 LEU A N 1
ATOM 819 C CA . LEU A 1 109 ? 19.361 2.445 -16.169 1.00 64.44 109 LEU A CA 1
ATOM 820 C C . LEU A 1 109 ? 17.975 2.888 -16.639 1.00 64.44 109 LEU A C 1
ATOM 822 O O . LEU A 1 109 ? 17.794 3.971 -17.197 1.00 64.44 109 LEU A O 1
ATOM 826 N N . VAL A 1 110 ? 16.980 2.053 -16.345 1.00 66.62 110 VAL A N 1
ATOM 827 C CA . VAL A 1 110 ? 15.557 2.394 -16.418 1.00 66.62 110 VAL A CA 1
ATOM 828 C C . VAL A 1 110 ? 14.988 2.305 -15.009 1.00 66.62 110 VAL A C 1
ATOM 830 O O . VAL A 1 110 ? 15.148 1.283 -14.348 1.00 66.62 110 VAL A O 1
ATOM 833 N N . SER A 1 111 ? 14.308 3.353 -14.546 1.00 71.56 111 SER A N 1
ATOM 834 C CA . SER A 1 111 ? 13.578 3.325 -13.276 1.00 71.56 111 SER A CA 1
ATOM 835 C C . SER A 1 111 ? 12.114 3.686 -13.485 1.00 71.56 111 SER A C 1
ATOM 837 O O . SER A 1 111 ? 11.804 4.662 -14.161 1.00 71.56 111 SER A O 1
ATOM 839 N N . LEU A 1 112 ? 11.212 2.904 -12.896 1.00 71.00 112 LEU A N 1
ATOM 840 C CA . LEU A 1 112 ? 9.785 3.212 -12.845 1.00 71.00 112 LEU A CA 1
ATOM 841 C C . LEU A 1 112 ? 9.436 3.738 -11.464 1.00 71.00 112 LEU A C 1
ATOM 843 O O . LEU A 1 112 ? 9.799 3.138 -10.453 1.00 71.00 112 LEU A O 1
ATOM 847 N N . ARG A 1 113 ? 8.734 4.870 -11.415 1.00 71.12 113 ARG A N 1
ATOM 848 C CA . ARG A 1 113 ? 8.397 5.540 -10.157 1.00 71.12 113 ARG A CA 1
ATOM 849 C C . ARG A 1 113 ? 6.896 5.740 -10.031 1.00 71.12 113 ARG A C 1
ATOM 851 O O . ARG A 1 113 ? 6.190 5.932 -11.014 1.00 71.12 113 ARG A O 1
ATOM 858 N N . SER A 1 114 ? 6.410 5.761 -8.795 1.00 71.81 114 SER A N 1
ATOM 859 C CA . SER A 1 114 ? 5.101 6.326 -8.479 1.00 71.81 114 SER A CA 1
ATOM 860 C C . SER A 1 114 ? 5.283 7.528 -7.568 1.00 71.81 114 SER A C 1
ATOM 862 O O . SER A 1 114 ? 6.069 7.492 -6.625 1.00 71.81 114 SER A O 1
ATOM 864 N N . ASN A 1 115 ? 4.537 8.596 -7.837 1.00 69.62 115 ASN A N 1
ATOM 865 C CA . ASN A 1 115 ? 4.508 9.791 -6.995 1.00 69.62 115 ASN A CA 1
ATOM 866 C C . ASN A 1 115 ? 3.492 9.682 -5.845 1.00 69.62 115 ASN A C 1
ATOM 868 O O . ASN A 1 115 ? 3.263 10.655 -5.123 1.00 69.62 115 ASN A O 1
ATOM 872 N N . LEU A 1 116 ? 2.846 8.524 -5.680 1.00 72.81 116 LEU A N 1
ATOM 873 C CA . LEU A 1 116 ? 1.855 8.335 -4.634 1.00 72.81 116 LEU A CA 1
ATOM 874 C C . LEU A 1 116 ? 2.532 7.966 -3.311 1.00 72.81 116 LEU A C 1
ATOM 876 O O . LEU A 1 116 ? 3.262 6.976 -3.265 1.00 72.81 116 LEU A O 1
ATOM 880 N N . PRO A 1 117 ? 2.223 8.670 -2.204 1.00 70.88 117 PRO A N 1
ATOM 881 C CA . PRO A 1 117 ? 2.892 8.462 -0.915 1.00 70.88 117 PRO A CA 1
ATOM 882 C C . PRO A 1 117 ? 2.798 7.039 -0.352 1.00 70.88 117 PRO A C 1
ATOM 884 O O . PRO A 1 117 ? 3.610 6.645 0.474 1.00 70.88 117 PRO A O 1
ATOM 887 N N . TYR A 1 118 ? 1.793 6.266 -0.771 1.00 71.50 118 TYR A N 1
ATOM 888 C CA . TYR A 1 118 ? 1.566 4.900 -0.302 1.00 71.50 118 TYR A CA 1
ATOM 889 C C . TYR A 1 118 ? 2.121 3.822 -1.244 1.00 71.50 118 TYR A C 1
ATOM 891 O O . TYR A 1 118 ? 1.987 2.645 -0.926 1.00 71.50 118 TYR A O 1
ATOM 899 N N . ALA A 1 119 ? 2.710 4.186 -2.390 1.00 75.38 119 ALA A N 1
ATOM 900 C CA . ALA A 1 119 ? 3.136 3.223 -3.406 1.00 75.38 119 ALA A CA 1
ATOM 901 C C . ALA A 1 119 ? 4.251 2.288 -2.911 1.00 75.38 119 ALA A C 1
ATOM 903 O O . ALA A 1 119 ? 4.098 1.079 -3.033 1.00 75.38 119 ALA A O 1
ATOM 904 N N . SER A 1 120 ? 5.315 2.822 -2.295 1.00 76.56 120 SER A N 1
ATOM 905 C CA . SER A 1 120 ? 6.419 1.996 -1.763 1.00 76.56 120 SER A CA 1
ATOM 906 C C . SER A 1 120 ? 5.932 1.035 -0.680 1.00 76.56 120 SER A C 1
ATOM 908 O O . SER A 1 120 ? 6.186 -0.155 -0.762 1.00 76.56 120 SER A O 1
ATOM 910 N N . LYS A 1 121 ? 5.093 1.496 0.254 1.00 76.44 121 LYS A N 1
ATOM 911 C CA . LYS A 1 121 ? 4.507 0.617 1.278 1.00 76.44 121 LYS A CA 1
ATOM 912 C C . LYS A 1 121 ? 3.685 -0.538 0.689 1.00 76.44 121 LYS A C 1
ATOM 914 O O . LYS A 1 121 ? 3.588 -1.591 1.303 1.00 76.44 121 LYS A O 1
ATOM 919 N N . GLN A 1 122 ? 3.056 -0.348 -0.472 1.00 77.44 122 GLN A N 1
ATOM 920 C CA . GLN A 1 122 ? 2.367 -1.441 -1.162 1.00 77.44 122 GLN A CA 1
ATOM 921 C C . GLN A 1 122 ? 3.340 -2.351 -1.909 1.00 77.44 122 GLN A C 1
ATOM 923 O O . GLN A 1 122 ? 3.143 -3.555 -1.896 1.00 77.44 122 GLN A O 1
ATOM 928 N N . GLN A 1 123 ? 4.375 -1.789 -2.530 1.00 78.81 123 GLN A N 1
ATOM 929 C CA . GLN A 1 123 ? 5.406 -2.549 -3.232 1.00 78.81 123 GLN A CA 1
ATOM 930 C C . GLN A 1 123 ? 6.172 -3.471 -2.270 1.00 78.81 123 GLN A C 1
ATOM 932 O O . GLN A 1 123 ? 6.281 -4.664 -2.532 1.00 78.81 123 GLN A O 1
ATOM 937 N N . ASP A 1 124 ? 6.623 -2.927 -1.141 1.00 82.31 124 ASP A N 1
ATOM 938 C CA . ASP A 1 124 ? 7.575 -3.581 -0.237 1.00 82.31 124 ASP A CA 1
ATOM 939 C C . ASP A 1 124 ? 6.896 -4.230 0.984 1.00 82.31 124 ASP A C 1
ATOM 941 O O . ASP A 1 124 ? 7.479 -5.075 1.660 1.00 82.31 124 ASP A O 1
ATOM 945 N N . GLY A 1 125 ? 5.647 -3.852 1.277 1.00 83.00 125 GLY A N 1
ATOM 946 C CA . GLY A 1 125 ? 4.987 -4.201 2.533 1.00 83.00 125 GLY A CA 1
ATOM 947 C C . GLY A 1 125 ? 5.559 -3.439 3.735 1.00 83.00 125 GLY A C 1
ATOM 948 O O . GLY A 1 125 ? 6.337 -2.494 3.597 1.00 83.00 125 GLY A O 1
ATOM 949 N N . ALA A 1 126 ? 5.122 -3.818 4.935 1.00 85.00 126 ALA A N 1
ATOM 950 C CA . ALA A 1 126 ? 5.670 -3.345 6.206 1.00 85.00 126 ALA A CA 1
ATOM 951 C C . ALA A 1 126 ? 5.327 -4.327 7.337 1.00 85.00 126 ALA A C 1
ATOM 953 O O . ALA A 1 126 ? 4.223 -4.866 7.370 1.00 85.00 126 ALA A O 1
ATOM 954 N N . THR A 1 127 ? 6.242 -4.519 8.285 1.00 89.06 127 THR A N 1
ATOM 955 C CA . THR A 1 127 ? 6.021 -5.328 9.498 1.00 89.06 127 THR A CA 1
ATOM 956 C C . THR A 1 127 ? 5.847 -4.407 10.700 1.00 89.06 127 THR A C 1
ATOM 958 O O . THR A 1 127 ? 6.561 -3.411 10.802 1.00 89.06 127 THR A O 1
ATOM 961 N N . ASP A 1 128 ? 4.933 -4.749 11.612 1.00 88.62 128 ASP A N 1
ATOM 962 C CA . ASP A 1 128 ? 4.676 -3.996 12.854 1.00 88.62 128 ASP A CA 1
ATOM 963 C C . ASP A 1 128 ? 4.412 -2.487 12.637 1.00 88.62 128 ASP A C 1
ATOM 965 O O . ASP A 1 128 ? 4.844 -1.618 13.399 1.00 88.62 128 ASP A O 1
ATOM 969 N N . GLU A 1 129 ? 3.690 -2.150 11.566 1.00 88.88 129 GLU A N 1
ATOM 970 C CA . GLU A 1 129 ? 3.460 -0.759 11.186 1.00 88.88 129 GLU A CA 1
ATOM 971 C C . GLU A 1 129 ? 2.416 -0.111 12.095 1.00 88.88 129 GLU A C 1
ATOM 973 O O . GLU A 1 129 ? 1.272 -0.570 12.173 1.00 88.88 129 GLU A O 1
ATOM 978 N N . LEU A 1 130 ? 2.775 1.015 12.716 1.00 90.38 130 LEU A N 1
ATOM 979 C CA . LEU A 1 130 ? 1.834 1.843 13.465 1.00 90.38 130 LEU A CA 1
ATOM 980 C C . LEU A 1 130 ? 0.809 2.473 12.518 1.00 90.38 130 LEU A C 1
ATOM 982 O O . LEU A 1 130 ? 1.131 3.354 11.722 1.00 90.38 130 LEU A O 1
ATOM 986 N N . ILE A 1 131 ? -0.451 2.064 12.651 1.00 89.56 131 ILE A N 1
ATOM 987 C CA . ILE A 1 131 ? -1.553 2.598 11.838 1.00 89.56 131 ILE A CA 1
ATOM 988 C C . ILE A 1 131 ? -2.393 3.646 12.567 1.00 89.56 131 ILE A C 1
ATOM 990 O O . ILE A 1 131 ? -3.124 4.398 11.922 1.00 89.56 131 ILE A O 1
ATOM 994 N N . GLY A 1 132 ? -2.287 3.725 13.893 1.00 91.38 132 GLY A N 1
ATOM 995 C CA . GLY A 1 132 ? -2.938 4.762 14.681 1.00 91.38 132 GLY A CA 1
ATOM 996 C C . GLY A 1 132 ? -2.984 4.451 16.170 1.00 91.38 132 GLY A C 1
ATOM 997 O O . GLY A 1 132 ? -2.577 3.381 16.616 1.00 91.38 132 GLY A O 1
ATOM 998 N N . VAL A 1 133 ? -3.505 5.407 16.934 1.00 94.81 133 VAL A N 1
ATOM 999 C CA . VAL A 1 133 ? -3.759 5.281 18.373 1.00 94.81 133 VAL A CA 1
ATOM 1000 C C . VAL A 1 133 ? -5.264 5.339 18.596 1.00 94.81 133 VAL A C 1
ATOM 1002 O O . VAL A 1 133 ? -5.945 6.186 18.014 1.00 94.81 133 VAL A O 1
ATOM 1005 N N . VAL A 1 134 ? -5.798 4.446 19.424 1.00 94.44 134 VAL A N 1
ATOM 1006 C CA . VAL A 1 134 ? -7.221 4.451 19.787 1.00 94.44 134 VAL A CA 1
ATOM 1007 C C . VAL A 1 134 ? -7.477 5.603 20.757 1.00 94.44 134 VAL A C 1
ATOM 1009 O O . VAL A 1 134 ? -7.300 5.475 21.964 1.00 94.44 134 VAL A O 1
ATOM 1012 N N . THR A 1 135 ? -7.884 6.751 20.230 1.00 95.06 135 THR A N 1
ATOM 1013 C CA . THR A 1 135 ? -8.258 7.914 21.042 1.00 95.06 135 THR A CA 1
ATOM 1014 C C . THR A 1 135 ? -9.723 7.844 21.474 1.00 95.06 135 THR A C 1
ATOM 1016 O O . THR A 1 135 ? -10.523 7.091 20.909 1.00 95.06 135 THR A O 1
ATOM 1019 N N . GLN A 1 136 ? -10.111 8.683 22.439 1.00 95.44 136 GLN A N 1
ATOM 1020 C CA . GLN A 1 136 ? -11.522 8.828 22.813 1.00 95.44 136 GLN A CA 1
ATOM 1021 C C . GLN A 1 136 ? -12.368 9.281 21.615 1.00 95.44 136 GLN A C 1
ATOM 1023 O O . GLN A 1 136 ? -13.442 8.742 21.374 1.00 95.44 136 GLN A O 1
ATOM 1028 N N . GLU A 1 137 ? -11.852 10.219 20.817 1.00 93.88 137 GLU A N 1
ATOM 1029 C CA . GLU A 1 137 ? -12.527 10.691 19.607 1.00 93.88 137 GLU A CA 1
ATOM 1030 C C . GLU A 1 137 ? -12.755 9.554 18.601 1.00 93.88 137 GLU A C 1
ATOM 1032 O O . GLU A 1 137 ? -13.866 9.398 18.091 1.00 93.88 137 GLU A O 1
ATOM 1037 N N . PHE A 1 138 ? -11.739 8.713 18.369 1.00 94.25 138 PHE A N 1
ATOM 1038 C CA . PHE A 1 138 ? -11.870 7.523 17.529 1.00 94.25 138 PHE A CA 1
ATOM 1039 C C . PHE A 1 138 ? -12.968 6.592 18.056 1.00 94.25 138 PHE A C 1
ATOM 1041 O O . PHE A 1 138 ? -13.827 6.163 17.284 1.00 94.25 138 PHE A O 1
ATOM 1048 N N . GLN A 1 139 ? -12.980 6.300 19.362 1.00 95.06 139 GLN A N 1
ATOM 1049 C CA . GLN A 1 139 ? -14.001 5.440 19.965 1.00 95.06 139 GLN A CA 1
ATOM 1050 C C . GLN A 1 139 ? -15.404 6.045 19.851 1.00 95.06 139 GLN A C 1
ATOM 1052 O O . GLN A 1 139 ? -16.351 5.324 19.547 1.00 95.06 139 GLN A O 1
ATOM 1057 N N . ASP A 1 140 ? -15.550 7.360 20.010 1.00 94.62 140 ASP A N 1
ATOM 1058 C CA . ASP A 1 140 ? -16.837 8.049 19.879 1.00 94.62 140 ASP A CA 1
ATOM 1059 C C . ASP A 1 140 ? -17.371 8.004 18.440 1.00 94.62 140 ASP A C 1
ATOM 1061 O O . ASP A 1 140 ? -18.583 7.917 18.205 1.00 94.62 140 ASP A O 1
ATOM 1065 N N . TRP A 1 141 ? -16.481 8.098 17.452 1.00 94.94 141 TRP A N 1
ATOM 1066 C CA . TRP A 1 141 ? -16.832 7.988 16.035 1.00 94.94 141 TRP A CA 1
ATOM 1067 C C . TRP A 1 141 ? -17.184 6.545 15.681 1.00 94.94 141 TRP A C 1
ATOM 1069 O O . TRP A 1 141 ? -18.232 6.285 15.082 1.00 94.94 141 TRP A O 1
ATOM 1079 N N . LEU A 1 142 ? -16.371 5.594 16.141 1.00 94.38 142 LEU A N 1
ATOM 1080 C CA . LEU A 1 142 ? -16.609 4.174 15.945 1.00 94.38 142 LEU A CA 1
ATOM 1081 C C . LEU A 1 142 ? -17.919 3.717 16.601 1.00 94.38 142 LEU A C 1
ATOM 1083 O O . LEU A 1 142 ? -18.703 3.014 15.968 1.00 94.38 142 LEU A O 1
ATOM 1087 N N . ALA A 1 143 ? -18.214 4.157 17.824 1.00 94.69 143 ALA A N 1
ATOM 1088 C CA . ALA A 1 143 ? -19.447 3.814 18.527 1.00 94.69 143 ALA A CA 1
ATOM 1089 C C . ALA A 1 143 ? -20.689 4.329 17.786 1.00 94.69 143 ALA A C 1
ATOM 1091 O O . ALA A 1 143 ? -21.678 3.606 17.643 1.00 94.69 143 ALA A O 1
ATOM 1092 N N . ARG A 1 144 ? -20.638 5.562 17.259 1.00 94.88 144 ARG A N 1
ATOM 1093 C CA . ARG A 1 144 ? -21.717 6.121 16.427 1.00 94.88 144 ARG A CA 1
ATOM 1094 C C . ARG A 1 144 ? -21.927 5.316 15.148 1.00 94.88 144 ARG A C 1
ATOM 1096 O O . ARG A 1 144 ? -23.073 5.028 14.792 1.00 94.88 144 ARG A O 1
ATOM 1103 N N . PHE A 1 145 ? -20.838 4.923 14.491 1.00 93.94 145 PHE A N 1
ATOM 1104 C CA . PHE A 1 145 ? -20.890 4.069 13.311 1.00 93.94 145 PHE A CA 1
ATOM 1105 C C . PHE A 1 145 ? -21.508 2.698 13.628 1.00 93.94 145 PHE A C 1
ATOM 1107 O O . PHE A 1 145 ? -22.460 2.291 12.959 1.00 93.94 145 PHE A O 1
ATOM 1114 N N . LEU A 1 146 ? -21.034 2.018 14.676 1.00 93.88 146 LEU A N 1
ATOM 1115 C CA . LEU A 1 146 ? -21.488 0.677 15.057 1.00 93.88 146 LEU A CA 1
ATOM 1116 C C . LEU A 1 146 ? -22.938 0.648 15.542 1.00 93.88 146 LEU A C 1
ATOM 1118 O O . LEU A 1 146 ? -23.658 -0.299 15.238 1.00 93.88 146 LEU A O 1
ATOM 1122 N N . LYS A 1 147 ? -23.422 1.717 16.186 1.00 93.94 147 LYS A N 1
ATOM 1123 C CA . LYS A 1 147 ? -24.846 1.853 16.536 1.00 93.94 147 LYS A CA 1
ATOM 1124 C C . LYS A 1 147 ? -25.760 1.775 15.308 1.00 93.94 147 LYS A C 1
ATOM 1126 O O . LYS A 1 147 ? -26.878 1.280 15.409 1.00 93.94 147 LYS A O 1
ATOM 1131 N N . SER A 1 148 ? -25.287 2.269 14.165 1.00 91.94 148 SER A N 1
ATOM 1132 C CA . SER A 1 148 ? -26.028 2.243 12.897 1.00 91.94 148 SER A CA 1
ATOM 1133 C C . SER A 1 148 ? -25.735 0.993 12.056 1.00 91.94 148 SER A C 1
ATOM 1135 O O . SER A 1 148 ? -26.418 0.762 11.066 1.00 91.94 148 SER A O 1
ATOM 1137 N N . ASN A 1 149 ? -24.731 0.194 12.440 1.00 91.88 149 ASN A N 1
ATOM 1138 C CA . ASN A 1 149 ? -24.246 -0.984 11.713 1.00 91.88 149 ASN A CA 1
ATOM 1139 C C . ASN A 1 149 ? -23.966 -2.137 12.701 1.00 91.88 149 ASN A C 1
ATOM 1141 O O . ASN A 1 149 ? -22.807 -2.523 12.899 1.00 91.88 149 ASN A O 1
ATOM 1145 N N . PRO A 1 150 ? -25.005 -2.669 13.374 1.00 89.81 150 PRO A N 1
ATOM 1146 C CA . PRO A 1 150 ? -24.840 -3.651 14.448 1.00 89.81 150 PRO A CA 1
ATOM 1147 C C . PRO A 1 150 ? -24.209 -4.968 13.972 1.00 89.81 150 PRO A C 1
ATOM 1149 O O . PRO A 1 150 ? -23.582 -5.671 14.759 1.00 89.81 150 PRO A O 1
ATOM 1152 N N . ASP A 1 151 ? -24.301 -5.292 12.680 1.00 88.50 151 ASP A N 1
ATOM 1153 C CA . ASP A 1 151 ? -23.658 -6.463 12.077 1.00 88.50 151 ASP A CA 1
ATOM 1154 C C . ASP A 1 151 ? -22.118 -6.395 12.106 1.00 88.50 151 ASP A C 1
ATOM 1156 O O . ASP A 1 151 ? -21.452 -7.428 12.015 1.00 88.50 151 ASP A O 1
ATOM 1160 N N . LYS A 1 152 ? -21.539 -5.195 12.270 1.00 87.31 152 LYS A N 1
ATOM 1161 C CA . LYS A 1 152 ? -20.086 -4.963 12.373 1.00 87.31 152 LYS A CA 1
ATOM 1162 C C . LYS A 1 152 ? -19.562 -4.960 13.813 1.00 87.31 152 LYS A C 1
ATOM 1164 O O . LYS A 1 152 ? -18.357 -4.828 14.026 1.00 87.31 152 LYS A O 1
ATOM 1169 N N . MET A 1 153 ? -20.444 -5.110 14.800 1.00 87.06 153 MET A N 1
ATOM 1170 C CA . MET A 1 153 ? -20.143 -4.926 16.225 1.00 87.06 153 MET A CA 1
ATOM 1171 C C . MET A 1 153 ? -19.490 -6.145 16.899 1.00 87.06 153 MET A C 1
ATOM 1173 O O . MET A 1 153 ? -19.316 -6.136 18.107 1.00 87.06 153 MET A O 1
ATOM 1177 N N . LYS A 1 154 ? -19.110 -7.199 16.166 1.00 84.69 154 LYS A N 1
ATOM 1178 C CA . LYS A 1 154 ? -18.501 -8.387 16.791 1.00 84.69 154 LYS A CA 1
ATOM 1179 C C . LYS A 1 154 ? -17.259 -8.011 17.614 1.00 84.69 154 LYS A C 1
ATOM 1181 O O . LYS A 1 154 ? -16.450 -7.190 17.176 1.00 84.69 154 LYS A O 1
ATOM 1186 N N . ASP A 1 155 ? -17.120 -8.637 18.780 1.00 79.69 155 ASP A N 1
ATOM 1187 C CA . ASP A 1 155 ? -16.028 -8.408 19.741 1.00 79.69 155 ASP A CA 1
ATOM 1188 C C . ASP A 1 155 ? -14.780 -9.266 19.455 1.00 79.69 155 ASP A C 1
ATOM 1190 O O . ASP A 1 155 ? -13.908 -9.420 20.308 1.00 79.69 155 ASP A O 1
ATOM 1194 N N . ASP A 1 156 ? -14.689 -9.839 18.255 1.00 78.00 156 ASP A N 1
ATOM 1195 C CA . ASP A 1 156 ? -13.552 -10.620 17.778 1.00 78.00 156 ASP A CA 1
ATOM 1196 C C . ASP A 1 156 ? -12.810 -9.894 16.643 1.00 78.00 156 ASP A C 1
ATOM 1198 O O . ASP A 1 156 ? -13.197 -8.810 16.202 1.00 78.00 156 ASP A O 1
ATOM 1202 N N . ALA A 1 157 ? -11.736 -10.511 16.143 1.00 66.31 157 ALA A N 1
ATOM 1203 C CA . ALA A 1 157 ? -10.952 -9.983 15.025 1.00 66.31 157 ALA A CA 1
ATOM 1204 C C . ALA A 1 157 ? -11.758 -9.833 13.714 1.00 66.31 157 ALA A C 1
ATOM 1206 O O . ALA A 1 157 ? -11.308 -9.151 12.797 1.00 66.31 157 ALA A O 1
ATOM 1207 N N . GLY A 1 158 ? -12.943 -10.447 13.618 1.00 74.94 158 GLY A N 1
ATOM 1208 C CA . GLY A 1 158 ? -13.868 -10.309 12.493 1.00 74.94 158 GLY A CA 1
ATOM 1209 C C . GLY A 1 158 ? -14.842 -9.131 12.626 1.00 74.94 158 GLY A C 1
ATOM 1210 O O . GLY A 1 158 ? -15.669 -8.927 11.733 1.00 74.94 158 GLY A O 1
ATOM 1211 N N . GLY A 1 159 ? -14.770 -8.357 13.713 1.00 84.50 159 GLY A N 1
ATOM 1212 C CA . GLY A 1 159 ? -15.552 -7.143 13.929 1.00 84.50 159 GLY A CA 1
ATOM 1213 C C . GLY A 1 159 ? -14.733 -5.989 14.498 1.00 84.50 159 GLY A C 1
ATOM 1214 O O . GLY A 1 159 ? -13.504 -6.008 14.533 1.00 84.50 159 GLY A O 1
ATOM 1215 N N . LEU A 1 160 ? -15.440 -4.930 14.895 1.00 91.12 160 LEU A N 1
ATOM 1216 C CA . LEU A 1 160 ? -14.836 -3.709 15.436 1.00 91.12 160 LEU A CA 1
ATOM 1217 C C . LEU A 1 160 ? -15.203 -3.459 16.905 1.00 91.12 160 LEU A C 1
ATOM 1219 O O . LEU A 1 160 ? -14.752 -2.467 17.472 1.00 91.12 160 LEU A O 1
ATOM 1223 N N . GLY A 1 161 ? -16.019 -4.319 17.526 1.00 90.94 161 GLY A N 1
ATOM 1224 C CA . GLY A 1 161 ? -16.513 -4.118 18.893 1.00 90.94 161 GLY A CA 1
ATOM 1225 C C . GLY A 1 161 ? -15.387 -4.075 19.925 1.00 90.94 161 GLY A C 1
ATOM 1226 O O . GLY A 1 161 ? -15.371 -3.211 20.802 1.00 90.94 161 GLY A O 1
ATOM 1227 N N . TRP A 1 162 ? -14.354 -4.898 19.731 1.00 93.38 162 TRP A N 1
ATOM 1228 C CA . TRP A 1 162 ? -13.187 -4.956 20.613 1.00 93.38 162 TRP A CA 1
ATOM 1229 C C . TRP A 1 162 ? -12.426 -3.621 20.716 1.00 93.38 162 TRP A C 1
ATOM 1231 O O . TRP A 1 162 ? -11.867 -3.318 21.770 1.00 93.38 162 TRP A O 1
ATOM 1241 N N . LEU A 1 163 ? -12.458 -2.780 19.671 1.00 92.62 163 LEU A N 1
ATOM 1242 C CA . LEU A 1 163 ? -11.829 -1.451 19.666 1.00 92.62 163 LEU A CA 1
ATOM 1243 C C . LEU A 1 163 ? -12.557 -0.435 20.561 1.00 92.62 163 LEU A C 1
ATOM 1245 O O . LEU A 1 163 ? -11.975 0.592 20.913 1.00 92.62 163 LEU A O 1
ATOM 1249 N N . LEU A 1 164 ? -13.808 -0.708 20.949 1.00 94.12 164 LEU A N 1
ATOM 1250 C CA . LEU A 1 164 ? -14.567 0.107 21.904 1.00 94.12 164 LEU A CA 1
ATOM 1251 C C . LEU A 1 164 ? -14.261 -0.236 23.367 1.00 94.12 164 LEU A C 1
ATOM 1253 O O . LEU A 1 164 ? -14.762 0.432 24.273 1.00 94.12 164 LEU A O 1
ATOM 1257 N N . ASN A 1 165 ? -13.459 -1.270 23.634 1.00 94.12 165 ASN A N 1
ATOM 1258 C CA . ASN A 1 165 ? -13.087 -1.605 25.000 1.00 94.12 165 ASN A CA 1
ATOM 1259 C C . ASN A 1 165 ? -12.267 -0.459 25.619 1.00 94.12 165 ASN A C 1
ATOM 1261 O O . ASN A 1 165 ? -11.329 0.057 25.012 1.00 94.12 165 ASN A O 1
ATOM 1265 N N . LYS A 1 166 ? -12.577 -0.080 26.863 1.00 93.44 166 LYS A N 1
ATOM 1266 C CA . LYS A 1 166 ? -11.826 0.944 27.606 1.00 93.44 166 LYS A CA 1
ATOM 1267 C C . LYS A 1 166 ? -10.340 0.611 27.738 1.00 93.44 166 LYS A C 1
ATOM 1269 O O . LYS A 1 166 ? -9.529 1.523 27.810 1.00 93.44 166 LYS A O 1
ATOM 1274 N N . THR A 1 167 ? -9.967 -0.670 27.746 1.00 94.94 167 THR A N 1
ATOM 1275 C CA . THR A 1 167 ? -8.554 -1.086 27.793 1.00 94.94 167 THR A CA 1
ATOM 1276 C C . THR A 1 167 ? -7.789 -0.783 26.507 1.00 94.94 167 THR A C 1
ATOM 1278 O O . THR A 1 167 ? -6.559 -0.816 26.521 1.00 94.94 167 THR A O 1
ATOM 1281 N N . MET A 1 168 ? -8.501 -0.524 25.406 1.00 94.31 168 MET A N 1
ATOM 1282 C CA . MET A 1 168 ? -7.911 -0.131 24.130 1.00 94.31 168 MET A CA 1
ATOM 1283 C C . MET A 1 168 ? -7.614 1.361 24.057 1.00 94.31 168 MET A C 1
ATOM 1285 O O . MET A 1 168 ? -6.825 1.744 23.207 1.00 94.31 168 MET A O 1
ATOM 1289 N N . LEU A 1 169 ? -8.193 2.192 24.930 1.00 96.12 169 LEU A N 1
ATOM 1290 C CA . LEU A 1 169 ? -7.924 3.627 24.938 1.00 96.12 169 LEU A CA 1
ATOM 1291 C C . LEU A 1 169 ? -6.416 3.890 25.101 1.00 96.12 169 LEU A C 1
ATOM 1293 O O . LEU A 1 169 ? -5.744 3.241 25.906 1.00 96.12 169 LEU A O 1
ATOM 1297 N N . ASP A 1 170 ? -5.899 4.811 24.293 1.00 95.88 170 ASP A N 1
ATOM 1298 C CA . ASP A 1 170 ? -4.488 5.200 24.190 1.00 95.88 170 ASP A CA 1
ATOM 1299 C C . ASP A 1 170 ? -3.536 4.076 23.739 1.00 95.88 170 ASP A C 1
ATOM 1301 O O . ASP A 1 170 ? -2.314 4.213 23.823 1.00 95.88 170 ASP A O 1
ATOM 1305 N N . LYS A 1 171 ? -4.063 2.954 23.228 1.00 96.06 171 LYS A N 1
ATOM 1306 C CA . LYS A 1 171 ? -3.240 1.887 22.646 1.00 96.06 171 LYS A CA 1
ATOM 1307 C C . LYS A 1 171 ? -2.895 2.177 21.195 1.00 96.06 171 LYS A C 1
ATOM 1309 O O . LYS A 1 171 ? -3.751 2.554 20.394 1.00 96.06 171 LYS A O 1
ATOM 1314 N N . GLU A 1 172 ? -1.633 1.929 20.865 1.00 95.88 172 GLU A N 1
ATOM 1315 C CA . GLU A 1 172 ? -1.154 1.835 19.493 1.00 95.88 172 GLU A CA 1
ATOM 1316 C C . GLU A 1 172 ? -1.723 0.580 18.831 1.00 95.88 172 GLU A C 1
ATOM 1318 O O . GLU A 1 172 ? -1.625 -0.522 19.374 1.00 95.88 172 GLU A O 1
ATOM 1323 N N . ILE A 1 173 ? -2.301 0.749 17.646 1.00 92.94 173 ILE A N 1
ATOM 1324 C CA . ILE A 1 173 ? -2.642 -0.364 16.770 1.00 92.94 173 ILE A CA 1
ATOM 1325 C C . ILE A 1 173 ? -1.531 -0.488 15.742 1.00 92.94 173 ILE A C 1
ATOM 1327 O O . ILE A 1 173 ? -1.279 0.433 14.960 1.00 92.94 173 ILE A O 1
ATOM 1331 N N . ARG A 1 174 ? -0.884 -1.649 15.757 1.00 92.19 174 ARG A N 1
ATOM 1332 C CA . ARG A 1 174 ? 0.171 -2.028 14.826 1.00 92.19 174 ARG A CA 1
ATOM 1333 C C . ARG A 1 174 ? -0.269 -3.250 14.042 1.00 92.19 174 ARG A C 1
ATOM 1335 O O . ARG A 1 174 ? -0.930 -4.123 14.607 1.00 92.19 174 ARG A O 1
ATOM 1342 N N . ILE A 1 175 ? 0.027 -3.282 12.746 1.00 88.12 175 ILE A N 1
ATOM 1343 C CA . ILE A 1 175 ? -0.332 -4.407 11.876 1.00 88.12 175 ILE A CA 1
ATOM 1344 C C . ILE A 1 175 ? 0.781 -4.719 10.881 1.00 88.12 175 ILE A C 1
ATOM 1346 O O . ILE A 1 175 ? 1.528 -3.831 10.468 1.00 88.12 175 ILE A O 1
ATOM 1350 N N . ASP A 1 176 ? 0.803 -5.964 10.420 1.00 88.31 176 ASP A N 1
ATOM 1351 C CA . ASP A 1 176 ? 1.582 -6.347 9.251 1.00 88.31 176 ASP A CA 1
ATOM 1352 C C . ASP A 1 176 ? 0.814 -5.986 7.977 1.00 88.31 176 ASP A C 1
ATOM 1354 O O . ASP A 1 176 ? -0.371 -6.295 7.808 1.00 88.31 176 ASP A O 1
ATOM 1358 N N . ILE A 1 177 ? 1.500 -5.304 7.069 1.00 83.56 177 ILE A N 1
ATOM 1359 C CA . ILE A 1 177 ? 1.009 -4.925 5.752 1.00 83.56 177 ILE A CA 1
ATOM 1360 C C . ILE A 1 177 ? 1.737 -5.817 4.748 1.00 83.56 177 ILE A C 1
ATOM 1362 O O . ILE A 1 177 ? 2.931 -5.620 4.521 1.00 83.56 177 ILE A O 1
ATOM 1366 N N . PRO A 1 178 ? 1.055 -6.799 4.135 1.00 82.38 178 PRO A N 1
ATOM 1367 C CA . PRO A 1 178 ? 1.710 -7.677 3.181 1.00 82.38 178 PRO A CA 1
ATOM 1368 C C . PRO A 1 178 ? 2.146 -6.898 1.939 1.00 82.38 178 PRO A C 1
ATOM 1370 O O . PRO A 1 178 ? 1.418 -6.014 1.469 1.00 82.38 178 PRO A O 1
ATOM 1373 N N . ALA A 1 179 ? 3.304 -7.272 1.396 1.00 83.00 179 ALA A N 1
ATOM 1374 C CA . ALA A 1 179 ? 3.790 -6.769 0.122 1.00 83.00 179 ALA A CA 1
ATOM 1375 C C . ALA A 1 179 ? 2.841 -7.155 -1.022 1.00 83.00 179 ALA A C 1
ATOM 1377 O O . ALA A 1 179 ? 2.189 -8.203 -1.012 1.00 83.00 179 ALA A O 1
ATOM 1378 N N . ARG A 1 180 ? 2.737 -6.264 -2.003 1.00 80.88 180 ARG A N 1
ATOM 1379 C CA . ARG A 1 180 ? 1.931 -6.394 -3.219 1.00 80.88 180 ARG A CA 1
ATOM 1380 C C . ARG A 1 180 ? 2.731 -5.805 -4.369 1.00 80.88 180 ARG A C 1
ATOM 1382 O O . ARG A 1 180 ? 2.380 -4.729 -4.862 1.00 80.88 180 ARG A O 1
ATOM 1389 N N . PRO A 1 181 ? 3.826 -6.459 -4.771 1.00 78.69 181 PRO A N 1
ATOM 1390 C CA . PRO A 1 181 ? 4.666 -5.912 -5.811 1.00 78.69 181 PRO A CA 1
ATOM 1391 C C . PRO A 1 181 ? 3.880 -5.855 -7.121 1.00 78.69 181 PRO A C 1
ATOM 1393 O O . PRO A 1 181 ? 3.184 -6.794 -7.519 1.00 78.69 181 PRO A O 1
ATOM 1396 N N . PHE A 1 182 ? 3.952 -4.692 -7.752 1.00 76.00 182 PHE A N 1
ATOM 1397 C CA . PHE A 1 182 ? 3.420 -4.416 -9.087 1.00 76.00 182 PHE A CA 1
ATOM 1398 C C .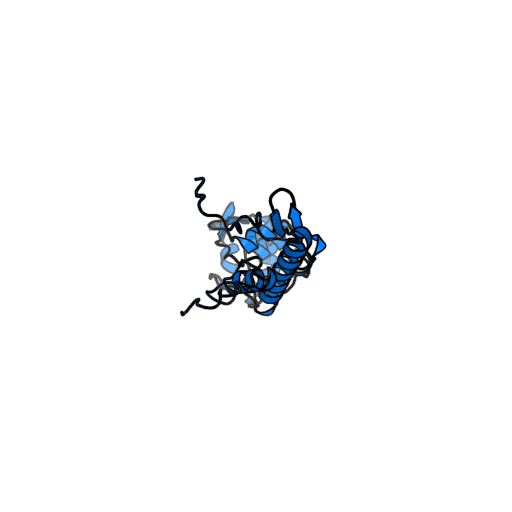 PHE A 1 182 ? 4.557 -4.049 -10.052 1.00 76.00 182 PHE A C 1
ATOM 1400 O O . PHE A 1 182 ? 4.396 -4.126 -11.269 1.00 76.00 182 PHE A O 1
ATOM 1407 N N . LEU A 1 183 ? 5.722 -3.685 -9.510 1.00 73.44 183 LEU A N 1
ATOM 1408 C CA . LEU A 1 183 ? 6.987 -3.560 -10.221 1.00 73.44 183 LEU A CA 1
ATOM 1409 C C . LEU A 1 183 ? 7.916 -4.674 -9.741 1.00 73.44 183 LEU A C 1
ATOM 1411 O O . LEU A 1 183 ? 8.614 -4.517 -8.747 1.00 73.44 183 LEU A O 1
ATOM 1415 N N . GLU A 1 184 ? 7.895 -5.809 -10.422 1.00 76.25 184 GLU A N 1
ATOM 1416 C CA . GLU A 1 184 ? 8.812 -6.919 -10.171 1.00 76.25 184 GLU A CA 1
ATOM 1417 C C . GLU A 1 184 ? 9.370 -7.369 -11.513 1.00 76.25 184 GLU A C 1
ATOM 1419 O O . GLU A 1 184 ? 8.621 -7.448 -12.482 1.00 76.25 184 GLU A O 1
ATOM 1424 N N . ILE A 1 185 ? 10.684 -7.571 -11.587 1.00 74.12 185 ILE A N 1
ATOM 1425 C CA . ILE A 1 185 ? 11.326 -8.100 -12.790 1.00 74.12 185 ILE A CA 1
ATOM 1426 C C . ILE A 1 185 ? 11.229 -9.615 -12.687 1.00 74.12 185 ILE A C 1
ATOM 1428 O O . ILE A 1 185 ? 11.822 -10.206 -11.787 1.00 74.12 185 ILE A O 1
ATOM 1432 N N . THR A 1 186 ? 10.453 -10.214 -13.579 1.00 74.44 186 THR A N 1
ATOM 1433 C CA . THR A 1 186 ? 10.305 -11.666 -13.687 1.00 74.44 186 THR A CA 1
ATOM 1434 C C . THR A 1 186 ? 11.353 -12.248 -14.636 1.00 74.44 186 THR A C 1
ATOM 1436 O O . THR A 1 186 ? 11.950 -11.516 -15.427 1.00 74.44 186 THR A O 1
ATOM 1439 N N . ASP A 1 187 ? 11.549 -13.568 -14.604 1.00 78.88 187 ASP A N 1
ATOM 1440 C CA . ASP A 1 187 ? 12.411 -14.253 -15.578 1.00 78.88 187 ASP A CA 1
ATOM 1441 C C . ASP A 1 187 ? 11.914 -14.024 -17.019 1.00 78.88 187 ASP A C 1
ATOM 1443 O O . ASP A 1 187 ? 12.720 -13.787 -17.913 1.00 78.88 187 ASP A O 1
ATOM 1447 N N . GLN A 1 188 ? 10.592 -13.965 -17.226 1.00 79.00 188 GLN A N 1
ATOM 1448 C CA . GLN A 1 188 ? 9.999 -13.644 -18.528 1.00 79.00 188 GLN A CA 1
ATOM 1449 C C . GLN A 1 188 ? 10.360 -12.229 -18.997 1.00 79.00 188 GLN A C 1
ATOM 1451 O O . GLN A 1 188 ? 10.656 -12.031 -20.168 1.00 79.00 188 GLN A O 1
ATOM 1456 N N . ASP A 1 189 ? 10.380 -11.241 -18.094 1.00 73.56 189 ASP A N 1
ATOM 1457 C CA . ASP A 1 189 ? 10.804 -9.883 -18.454 1.00 73.56 189 ASP A CA 1
ATOM 1458 C C . ASP A 1 189 ? 12.265 -9.862 -18.918 1.00 73.56 189 ASP A C 1
ATOM 1460 O O . ASP A 1 189 ? 12.616 -9.097 -19.815 1.00 73.56 189 ASP A O 1
ATOM 1464 N N . ILE A 1 190 ? 13.120 -10.684 -18.301 1.00 73.00 190 ILE A N 1
ATOM 1465 C CA . ILE A 1 190 ? 14.528 -10.815 -18.685 1.00 73.00 190 ILE A CA 1
ATOM 1466 C C . ILE A 1 190 ? 14.627 -11.446 -20.073 1.00 73.00 190 ILE A C 1
ATOM 1468 O O . ILE A 1 190 ? 15.288 -10.866 -20.931 1.00 73.00 190 ILE A O 1
ATOM 1472 N N . GLU A 1 191 ? 13.936 -12.562 -20.315 1.00 75.00 191 GLU A N 1
ATOM 1473 C CA . GLU A 1 191 ? 13.894 -13.228 -21.624 1.00 75.00 191 GLU A CA 1
ATOM 1474 C C . GLU A 1 191 ? 13.383 -12.284 -22.724 1.00 75.00 191 GLU A C 1
ATOM 1476 O O . GLU A 1 191 ? 14.035 -12.126 -23.757 1.00 75.00 191 GLU A O 1
ATOM 1481 N N .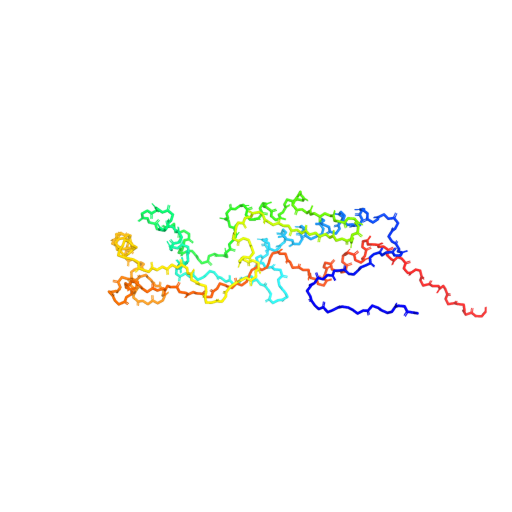 ASP A 1 192 ? 12.283 -11.566 -22.477 1.00 72.81 192 ASP A N 1
ATOM 1482 C CA . ASP A 1 192 ? 11.712 -10.600 -23.421 1.00 72.81 192 ASP A CA 1
ATOM 1483 C C . ASP A 1 192 ? 12.701 -9.467 -23.742 1.00 72.81 192 ASP A C 1
ATOM 1485 O O . ASP A 1 192 ? 12.816 -9.027 -24.891 1.00 72.81 192 ASP A O 1
ATOM 1489 N N . ILE A 1 193 ? 13.436 -8.980 -22.735 1.00 70.12 193 ILE A N 1
ATOM 1490 C CA . ILE A 1 193 ? 14.476 -7.960 -22.911 1.00 70.12 193 ILE A CA 1
ATOM 1491 C C . ILE A 1 193 ? 15.666 -8.530 -23.699 1.00 70.12 193 ILE A C 1
ATOM 1493 O O . ILE A 1 193 ? 16.184 -7.842 -24.583 1.00 70.12 193 ILE A O 1
ATOM 1497 N N . GLU A 1 194 ? 16.103 -9.757 -23.410 1.00 66.50 194 GLU A N 1
ATOM 1498 C CA . GLU A 1 194 ? 17.211 -10.434 -24.095 1.00 66.50 194 GLU A CA 1
ATOM 1499 C C . GLU A 1 194 ? 16.907 -10.676 -25.580 1.00 66.50 194 GLU A C 1
ATOM 1501 O O . GLU A 1 194 ? 17.714 -10.305 -26.444 1.00 66.50 194 GLU A O 1
ATOM 1506 N N . ASP A 1 195 ? 15.720 -11.201 -25.886 1.00 66.62 195 ASP A N 1
ATOM 1507 C CA . ASP A 1 195 ? 15.233 -11.420 -27.251 1.00 66.62 195 ASP A CA 1
ATOM 1508 C C . ASP A 1 195 ? 15.140 -10.101 -28.030 1.00 66.62 195 ASP A C 1
ATOM 1510 O O . ASP A 1 195 ? 15.536 -10.007 -29.198 1.00 66.62 195 ASP A O 1
ATOM 1514 N N . MET A 1 196 ? 14.677 -9.040 -27.367 1.00 65.75 196 MET A N 1
ATOM 1515 C CA . MET A 1 196 ? 14.529 -7.706 -27.943 1.00 65.75 196 MET A CA 1
ATOM 1516 C C . MET A 1 196 ? 15.865 -7.003 -28.214 1.00 65.75 196 MET A C 1
ATOM 1518 O O . MET A 1 196 ? 16.001 -6.305 -29.224 1.00 65.75 196 MET A O 1
ATOM 1522 N N . ILE A 1 197 ? 16.867 -7.181 -27.345 1.00 58.72 197 ILE A N 1
ATOM 1523 C CA . ILE A 1 197 ? 18.2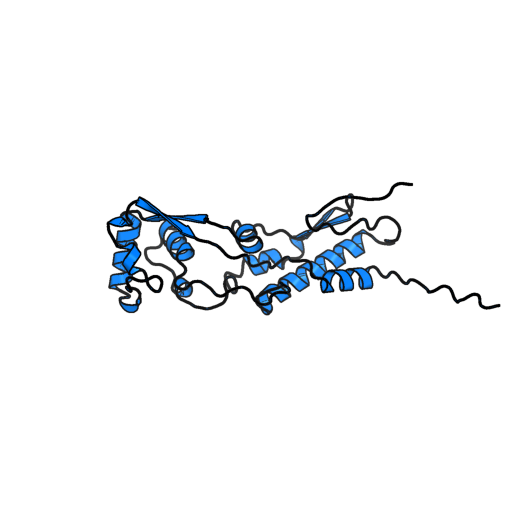28 -6.660 -27.565 1.00 58.72 197 ILE A CA 1
ATOM 1524 C C . ILE A 1 197 ? 18.866 -7.312 -28.801 1.00 58.72 197 ILE A C 1
ATOM 1526 O O . ILE A 1 197 ? 19.782 -6.735 -29.396 1.00 58.72 197 ILE A O 1
ATOM 1530 N N . GLY A 1 198 ? 18.346 -8.456 -29.255 1.00 46.97 198 GLY A N 1
ATOM 1531 C CA . GLY A 1 198 ? 18.708 -9.024 -30.542 1.00 46.97 198 GLY A CA 1
ATOM 1532 C C . GLY A 1 198 ? 20.181 -9.412 -30.592 1.00 46.97 198 GLY A C 1
ATOM 1533 O O . GLY A 1 198 ? 20.887 -9.075 -31.549 1.00 46.97 198 GLY A O 1
ATOM 1534 N N . LEU A 1 199 ? 20.660 -10.148 -29.583 1.00 39.81 199 LEU A N 1
ATOM 1535 C CA . LEU A 1 199 ? 21.849 -10.976 -29.766 1.00 39.81 199 LEU A CA 1
ATOM 1536 C C . LEU A 1 199 ? 21.491 -12.127 -30.710 1.00 39.81 199 LEU A C 1
ATOM 1538 O O . LEU A 1 199 ? 21.202 -13.251 -30.314 1.00 39.81 199 LEU A O 1
ATOM 1542 N N . LEU A 1 200 ? 21.580 -11.846 -32.005 1.00 33.81 200 LEU A N 1
ATOM 1543 C CA . LEU A 1 200 ? 21.836 -12.869 -33.005 1.00 33.81 200 LEU A CA 1
ATOM 1544 C C . LEU A 1 200 ? 23.257 -13.391 -32.736 1.00 33.81 200 LEU A C 1
ATOM 1546 O O . LEU A 1 200 ? 24.226 -12.926 -33.336 1.00 33.81 200 LEU A O 1
ATOM 1550 N N . ILE A 1 201 ? 23.411 -14.348 -31.813 1.00 33.25 201 ILE A N 1
ATOM 1551 C CA . ILE A 1 201 ? 24.585 -15.221 -31.848 1.00 33.25 201 ILE A CA 1
ATOM 1552 C C . ILE A 1 201 ? 24.382 -16.076 -33.092 1.00 33.25 201 ILE A C 1
ATOM 1554 O O . ILE A 1 201 ? 23.749 -17.131 -33.059 1.00 33.25 201 ILE A O 1
ATOM 1558 N N . ALA A 1 202 ? 24.900 -15.600 -34.223 1.00 29.14 202 ALA A N 1
ATOM 1559 C CA . ALA A 1 202 ? 25.204 -16.500 -35.311 1.00 29.14 202 ALA A CA 1
ATOM 1560 C C . ALA A 1 202 ? 26.119 -17.570 -34.710 1.00 29.14 202 ALA A C 1
ATOM 1562 O O . ALA A 1 202 ? 27.249 -17.271 -34.315 1.00 29.14 202 ALA A O 1
ATOM 1563 N N . ARG A 1 203 ? 25.630 -18.811 -34.591 1.00 30.61 203 ARG A N 1
ATOM 1564 C CA . ARG A 1 203 ? 26.548 -19.938 -34.455 1.00 30.61 203 ARG A CA 1
ATOM 1565 C C . ARG A 1 203 ? 27.468 -19.826 -35.658 1.00 30.61 203 ARG A C 1
ATOM 1567 O O . ARG A 1 203 ? 26.986 -19.838 -36.793 1.00 30.61 203 ARG A O 1
ATOM 1574 N N . SER A 1 204 ? 28.764 -19.636 -35.406 1.00 30.05 204 SER A N 1
ATOM 1575 C CA . SER A 1 204 ? 29.749 -19.855 -36.457 1.00 30.05 204 SER A CA 1
ATOM 1576 C C . SER A 1 204 ? 29.411 -21.215 -37.058 1.00 30.05 204 SER A C 1
ATOM 1578 O O . SER A 1 204 ? 29.167 -22.140 -36.276 1.00 30.05 204 SER A O 1
ATOM 1580 N N . PRO A 1 205 ? 29.321 -21.355 -38.391 1.00 36.62 205 PRO A N 1
ATOM 1581 C CA . PRO A 1 205 ? 29.269 -22.687 -38.959 1.00 36.62 205 PRO A CA 1
ATOM 1582 C C . PRO A 1 205 ? 30.443 -23.451 -38.356 1.00 36.62 205 PRO A C 1
ATOM 1584 O O . PRO A 1 205 ? 31.551 -22.904 -38.263 1.00 36.62 205 PRO A O 1
ATOM 1587 N N . ASP A 1 206 ? 30.166 -24.659 -37.870 1.00 43.78 206 ASP A N 1
ATOM 1588 C CA . ASP A 1 206 ? 31.220 -25.591 -37.525 1.00 43.78 206 ASP A CA 1
ATOM 1589 C C . ASP A 1 206 ? 32.135 -25.640 -38.748 1.00 43.78 206 ASP A C 1
ATOM 1591 O O . ASP A 1 206 ? 31.717 -26.030 -39.841 1.00 43.78 206 ASP A O 1
ATOM 1595 N N . THR A 1 207 ? 33.370 -25.165 -38.600 1.00 44.28 207 THR A N 1
ATOM 1596 C CA . THR A 1 207 ? 34.432 -25.500 -39.542 1.00 44.28 207 THR A CA 1
ATOM 1597 C C . THR A 1 207 ? 34.762 -26.966 -39.306 1.00 44.28 207 THR A C 1
ATOM 1599 O O . THR A 1 207 ? 35.761 -27.298 -38.672 1.00 44.28 207 THR A O 1
ATOM 1602 N N . GLU A 1 208 ? 33.865 -27.843 -39.753 1.00 41.28 208 GLU A N 1
ATOM 1603 C CA . GLU A 1 208 ? 34.212 -29.206 -40.101 1.00 41.28 208 GLU A CA 1
ATOM 1604 C C . GLU A 1 208 ? 34.864 -29.189 -41.491 1.00 41.28 208 GLU A C 1
ATOM 1606 O O . GLU A 1 208 ? 34.227 -28.827 -42.481 1.00 41.28 208 GLU A O 1
ATOM 1611 N N . ALA A 1 209 ? 36.131 -29.624 -41.487 1.00 39.78 209 ALA A N 1
ATOM 1612 C CA . ALA A 1 209 ? 37.024 -30.001 -42.592 1.00 39.78 209 ALA A CA 1
ATOM 1613 C C . ALA A 1 209 ? 37.603 -28.886 -43.486 1.00 39.78 209 ALA A C 1
ATOM 1615 O O . ALA A 1 209 ? 36.920 -28.393 -44.409 1.00 39.78 209 ALA A O 1
#

Radius of gyration: 23.92 Å; chains: 1; bounding box: 68×44×70 Å

pLDDT: mean 73.31, std 18.67, range [20.06, 96.12]

Foldseek 3Di:
DDDDDDDDDDDDDDPDPQQPPLPVLLLVLLVLLLVLLLVCLVQQADDPVGHDDWAQAQNVLQQLVCVVVVHLGGDPVSHDRDRPPNDPCQLNCQQNDSVQWDADPVRSDIDHDGPDPCNVCQAPWDFFAFSDALAPSSLVSVVVHCVVVVVQCDCDSNHCVVSNDPVRHRDTDTDTTDHRRSRDCDPVSVVVSVVVSDPPPPPDPPPDD

Secondary structure (DSSP, 8-state):
-------SS------TTT-SSHHHHHHHHHHHHHHHHHHHHHHT--BTTBSPPPPPSS-HHHHHHHHHTT-SS--GGGG--SPTTTT-SHHHHHHH-GGGEEEETTTTEEEE----TTHHHHHH-EEEEEEEE--HHHHHHHHHHHHH-GGG--SSTTSSGGGGSGGGTTPEEEEEE----SS---HHHHHHHHHHHT----PPP----

Sequence (209 aa):
MPRVTIEWGTMVGSLIENAKAPKAILQQTAAILVAGAREAFLEGGRQPEGKWPDRAVPNIAGIFSDFSGGRPAPLSRRFETGQTLVDTGRLRQSVQDPQNAEIDLASLLVSLRSNLPYASKQQDGATDELIGVVTQEFQDWLARFLKSNPDKMKDDAGGLGWLLNKTMLDKEIRIDIPARPFLEITDQDIEDIEDMIGLLIARSPDTEA